Protein AF-A0A8W8N3I9-F1 (afdb_monomer)

Foldseek 3Di:
DWAFDLDFQALDPVVNVVVQVVVDDDPPVAWGKAFAAEPVRTTTIDTHGKDKAAWQWAWHQYPVVRDIDIGGFDVVQDDTGHGIDINRNRSNPRSRGDDDRPDDDPPDDDDDDDDDCPVVVVVVVVVVVVVVVVVVVVVVVVVVVVVVVVVVVCVLVVVVVVPPDDQPCFPLLVVLLVLVVVVQAEEEEEEAPPLCLVVSVQSSQCVFDVDGAAEDAELVPDDLDQAAHEYECVHVPDDDPVSLVVVLVSLVVSQVVQVPDPPRYHYYYYYYNVVPVCPVSSCVSDPDNSSYDYDYSHPGQDLVSVLSNVVVVCCSVPVPDDCVVVNVVSVVVVPDD

pLDDT: mean 75.78, std 16.81, range [29.52, 95.56]

Solvent-accessible surface area (backbone atoms only — not comparable to full-atom values): 19754 Å² total; per-residue (Å²): 116,80,43,76,49,88,61,82,72,49,62,50,68,70,59,37,51,50,52,42,62,74,66,55,60,65,92,50,94,65,45,42,56,33,66,40,24,32,76,87,51,44,46,25,35,35,59,41,64,72,49,82,35,52,55,45,34,25,57,31,36,34,78,90,76,74,42,80,44,77,41,81,44,51,68,90,56,37,67,54,41,85,54,69,45,52,44,62,55,44,43,80,27,59,22,54,65,69,54,76,71,84,64,93,72,89,78,89,77,85,88,85,86,88,88,93,55,80,75,58,53,62,57,50,50,56,54,50,52,54,52,51,53,50,51,51,54,47,49,54,52,48,52,60,49,48,53,53,53,50,56,60,67,44,42,66,61,50,50,65,71,60,55,89,70,70,70,71,82,41,73,66,39,54,52,50,41,52,40,47,74,71,68,31,37,36,40,34,34,30,20,48,89,90,49,48,46,68,62,44,51,51,51,42,48,47,74,80,37,99,61,84,83,50,70,40,71,46,84,87,68,68,68,93,60,84,58,52,38,37,36,45,34,81,56,64,78,77,60,48,73,69,53,51,52,52,49,37,53,52,49,41,53,45,58,66,62,40,81,77,50,85,73,67,52,36,41,35,36,30,37,50,59,89,51,59,84,46,51,65,59,59,53,67,51,44,96,52,72,84,36,48,46,81,44,60,35,64,85,60,62,47,75,66,53,53,51,48,45,51,46,54,54,42,43,72,80,37,76,88,60,77,58,67,71,56,50,57,52,56,55,56,64,71,71,60,134

Structure (mmCIF, N/CA/C/O backbone):
data_AF-A0A8W8N3I9-F1
#
_entry.id   AF-A0A8W8N3I9-F1
#
loop_
_atom_site.group_PDB
_atom_site.id
_atom_site.type_symbol
_atom_site.label_atom_id
_atom_site.label_alt_id
_atom_site.label_comp_id
_atom_site.label_asym_id
_atom_site.label_entity_id
_atom_site.label_seq_id
_atom_site.pdbx_PDB_ins_code
_atom_site.Cartn_x
_atom_site.Cartn_y
_atom_site.Cartn_z
_atom_site.occupancy
_atom_site.B_iso_or_equiv
_atom_site.auth_seq_id
_atom_site.auth_comp_id
_atom_site.auth_asym_id
_atom_site.auth_atom_id
_atom_site.pdbx_PDB_model_num
ATOM 1 N N . MET A 1 1 ? 21.224 6.503 -16.167 1.00 79.94 1 MET A N 1
ATOM 2 C CA . MET A 1 1 ? 20.562 7.401 -17.132 1.00 79.94 1 MET A CA 1
ATOM 3 C C . MET A 1 1 ? 20.030 6.535 -18.259 1.00 79.94 1 MET A C 1
ATOM 5 O O . MET A 1 1 ? 20.769 5.664 -18.701 1.00 79.94 1 MET A O 1
ATOM 9 N N . PHE A 1 2 ? 18.763 6.707 -18.637 1.00 89.00 2 PHE A N 1
ATOM 10 C CA . PHE A 1 2 ? 18.125 5.944 -19.714 1.00 89.00 2 PHE A CA 1
ATOM 11 C C . PHE A 1 2 ? 18.607 6.446 -21.078 1.00 89.00 2 PHE A C 1
ATOM 13 O O . PHE A 1 2 ? 18.590 7.652 -21.331 1.00 89.00 2 PHE A O 1
ATOM 20 N N . LYS A 1 3 ? 19.057 5.539 -21.947 1.00 91.44 3 LYS A N 1
ATOM 21 C CA . LYS A 1 3 ? 19.547 5.854 -23.293 1.00 91.44 3 LYS A CA 1
ATOM 22 C C . LYS A 1 3 ? 18.573 5.300 -24.323 1.00 91.44 3 LYS A C 1
ATOM 24 O O . LYS A 1 3 ? 18.507 4.092 -24.521 1.00 91.44 3 LYS A O 1
ATOM 29 N N . VAL A 1 4 ? 17.838 6.181 -24.992 1.00 90.69 4 VAL A N 1
ATOM 30 C CA . VAL A 1 4 ? 16.901 5.790 -26.056 1.00 90.69 4 VAL A CA 1
ATOM 31 C C . VAL A 1 4 ? 17.662 5.099 -27.193 1.00 90.69 4 VAL A C 1
ATOM 33 O O . VAL A 1 4 ? 18.684 5.610 -27.663 1.00 90.69 4 VAL A O 1
ATOM 36 N N . ARG A 1 5 ? 17.164 3.944 -27.646 1.00 87.81 5 ARG A N 1
ATOM 37 C CA . ARG A 1 5 ? 17.713 3.210 -28.793 1.00 87.81 5 ARG A CA 1
ATOM 38 C C . ARG A 1 5 ? 16.976 3.590 -30.073 1.00 87.81 5 ARG A C 1
ATOM 40 O O . ARG A 1 5 ? 15.774 3.831 -30.078 1.00 87.81 5 ARG A O 1
ATOM 47 N N . LYS A 1 6 ? 17.716 3.585 -31.183 1.00 84.12 6 LYS A N 1
ATOM 48 C CA . LYS A 1 6 ? 17.156 3.665 -32.546 1.00 84.12 6 LYS A CA 1
ATOM 49 C C . LYS A 1 6 ? 16.817 2.286 -33.115 1.00 84.12 6 LYS A C 1
ATOM 51 O O . LYS A 1 6 ? 16.069 2.181 -34.078 1.00 84.12 6 LYS A O 1
ATOM 56 N N . THR A 1 7 ? 17.395 1.238 -32.534 1.00 85.00 7 THR A N 1
ATOM 57 C CA . THR A 1 7 ? 17.186 -0.159 -32.907 1.00 85.00 7 THR A CA 1
ATOM 58 C C . THR A 1 7 ? 16.379 -0.878 -31.823 1.00 85.00 7 THR A C 1
ATOM 60 O O . THR A 1 7 ? 16.518 -0.542 -30.643 1.00 85.00 7 THR A O 1
ATOM 63 N N . PRO A 1 8 ? 15.549 -1.873 -32.184 1.00 87.44 8 PRO A N 1
ATOM 64 C CA . PRO A 1 8 ? 14.830 -2.681 -31.205 1.00 87.44 8 PRO A CA 1
ATOM 65 C C . PRO A 1 8 ? 15.764 -3.378 -30.206 1.00 87.44 8 PRO A C 1
ATOM 67 O O . PRO A 1 8 ? 16.931 -3.648 -30.503 1.00 87.44 8 P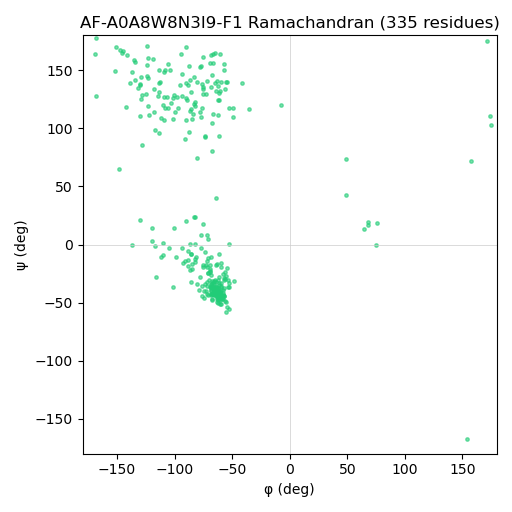RO A O 1
ATOM 70 N N . CYS A 1 9 ? 15.229 -3.702 -29.029 1.00 90.06 9 CYS A N 1
ATOM 71 C CA . CYS A 1 9 ? 15.913 -4.555 -28.063 1.00 90.06 9 CYS A CA 1
ATOM 72 C C . CYS A 1 9 ? 16.089 -5.970 -28.626 1.00 90.06 9 CYS A C 1
ATOM 74 O O . CYS A 1 9 ? 15.170 -6.526 -29.234 1.00 90.06 9 CYS A O 1
ATOM 76 N N . ALA A 1 10 ? 17.256 -6.568 -28.398 1.00 90.38 10 ALA A N 1
ATOM 77 C CA . ALA A 1 10 ? 17.516 -7.936 -28.811 1.00 90.38 10 ALA A CA 1
ATOM 78 C C . ALA A 1 10 ? 16.599 -8.922 -28.071 1.00 90.38 10 ALA A C 1
ATOM 80 O O . ALA A 1 10 ? 16.488 -8.878 -26.850 1.00 90.38 10 ALA A O 1
ATOM 81 N N . LEU A 1 11 ? 15.970 -9.838 -28.814 1.00 90.44 11 LEU A N 1
ATOM 82 C CA . LEU A 1 11 ? 15.207 -10.971 -28.261 1.00 90.44 11 LEU A CA 1
ATOM 83 C C . LEU A 1 11 ? 16.074 -12.232 -28.115 1.00 90.44 11 LEU A C 1
ATOM 85 O O . LEU A 1 11 ? 15.708 -13.184 -27.427 1.00 90.44 11 LEU A O 1
ATOM 89 N N . ASN A 1 12 ? 17.229 -12.251 -28.783 1.00 91.50 12 ASN A N 1
ATOM 90 C CA . ASN A 1 12 ? 18.216 -13.312 -28.664 1.00 91.50 12 ASN A CA 1
ATOM 91 C C . ASN A 1 12 ? 19.133 -13.019 -27.472 1.00 91.50 12 ASN A C 1
ATOM 93 O O . ASN A 1 12 ? 19.673 -11.920 -27.364 1.00 91.50 12 ASN A O 1
ATOM 97 N N . LYS A 1 13 ? 19.337 -14.018 -26.610 1.00 91.62 13 LYS A N 1
ATOM 98 C CA . LYS A 1 13 ? 20.158 -13.885 -25.405 1.00 91.62 13 LYS A CA 1
ATOM 99 C C . LYS A 1 13 ? 21.597 -13.455 -25.706 1.00 91.62 13 LYS A C 1
ATOM 101 O O . LYS A 1 13 ? 22.102 -12.592 -25.007 1.00 91.62 13 LYS A O 1
ATOM 106 N N . THR A 1 14 ? 22.237 -14.021 -26.728 1.00 92.88 14 THR A N 1
ATOM 107 C CA . THR A 1 14 ? 23.638 -13.715 -27.055 1.00 92.88 14 THR A CA 1
ATOM 108 C C . THR A 1 14 ? 23.802 -12.245 -27.430 1.00 92.88 14 THR A C 1
ATOM 110 O O . THR A 1 14 ? 24.633 -11.559 -26.853 1.00 92.88 14 THR A O 1
ATOM 113 N N . VAL A 1 15 ? 22.932 -11.734 -28.305 1.00 92.12 15 VAL A N 1
ATOM 114 C CA . VAL A 1 15 ? 22.953 -10.321 -28.723 1.00 92.12 15 VAL A CA 1
ATOM 115 C C . VAL A 1 15 ? 22.579 -9.392 -27.560 1.00 92.12 15 VAL A C 1
ATOM 117 O O . VAL A 1 15 ? 23.155 -8.322 -27.409 1.00 92.12 15 VAL A O 1
ATOM 120 N N . TYR A 1 16 ? 21.648 -9.808 -26.695 1.00 91.81 16 TYR A N 1
ATOM 121 C CA . TYR A 1 16 ? 21.296 -9.056 -25.486 1.00 91.81 16 TYR A CA 1
ATOM 122 C C . TYR A 1 16 ? 22.465 -8.974 -24.491 1.00 91.81 16 TYR A C 1
ATOM 124 O O . TYR A 1 16 ? 22.673 -7.941 -23.856 1.00 91.81 16 TYR A O 1
ATOM 132 N N . ASP A 1 17 ? 23.226 -10.060 -24.345 1.00 90.81 17 ASP A N 1
ATOM 133 C CA . ASP A 1 17 ? 24.413 -10.103 -23.494 1.00 90.81 17 ASP A CA 1
ATOM 134 C C . ASP A 1 17 ? 25.556 -9.245 -24.088 1.00 90.81 17 ASP A C 1
ATOM 136 O O . ASP A 1 17 ? 26.220 -8.534 -23.335 1.00 90.81 17 ASP A O 1
ATOM 140 N N . GLU A 1 18 ? 25.718 -9.198 -25.417 1.00 92.56 18 GLU A N 1
ATOM 141 C CA . GLU A 1 18 ? 26.635 -8.268 -26.106 1.00 92.56 18 GLU A CA 1
ATOM 142 C C . GLU A 1 18 ? 26.240 -6.793 -25.891 1.00 92.56 18 GLU A C 1
ATOM 144 O O . GLU A 1 18 ? 27.080 -5.966 -25.524 1.00 92.56 18 GLU A O 1
ATOM 149 N N . ASP A 1 19 ? 24.952 -6.459 -26.058 1.00 90.44 19 ASP A N 1
ATOM 150 C CA . ASP A 1 19 ? 24.405 -5.121 -25.781 1.00 90.44 19 ASP A CA 1
ATOM 151 C C . ASP A 1 19 ? 24.682 -4.711 -24.317 1.00 90.44 19 ASP A C 1
ATOM 153 O O . ASP A 1 19 ? 25.145 -3.601 -24.034 1.00 90.44 19 ASP A O 1
ATOM 157 N N . LYS A 1 20 ? 24.465 -5.638 -23.373 1.00 91.00 20 LYS A N 1
ATOM 158 C CA . LYS A 1 20 ? 24.749 -5.458 -21.942 1.00 91.00 20 LYS A CA 1
ATOM 159 C C . LYS A 1 20 ? 26.223 -5.164 -21.666 1.00 91.00 20 LYS A C 1
ATOM 161 O O . LYS A 1 20 ? 26.521 -4.287 -20.850 1.00 91.00 20 LYS A O 1
ATOM 166 N N . GLU A 1 21 ? 27.136 -5.907 -22.288 1.00 89.31 21 GLU A N 1
ATOM 167 C CA . GLU A 1 21 ? 28.580 -5.693 -22.141 1.00 89.31 21 GLU A CA 1
ATOM 168 C C . GLU A 1 21 ? 28.998 -4.337 -22.718 1.00 89.31 21 GLU A C 1
ATOM 170 O O . GLU A 1 21 ? 29.724 -3.585 -22.061 1.00 89.31 21 GLU A O 1
ATOM 175 N N . SER A 1 22 ? 28.464 -3.971 -23.887 1.00 89.81 22 SER A N 1
ATOM 176 C CA . SER A 1 22 ? 28.738 -2.681 -24.526 1.00 89.81 22 SER A CA 1
ATOM 177 C C . SER A 1 22 ? 28.192 -1.488 -23.737 1.00 89.81 22 SER A C 1
ATOM 179 O O . SER A 1 22 ? 28.797 -0.414 -23.774 1.00 89.81 22 SER A O 1
ATOM 181 N N . PHE A 1 23 ? 27.051 -1.632 -23.057 1.00 88.69 23 PHE A N 1
ATOM 182 C CA . PHE A 1 23 ? 26.436 -0.545 -22.291 1.00 88.69 23 PHE A CA 1
ATOM 183 C C . PHE A 1 23 ? 27.159 -0.264 -20.962 1.00 88.69 23 PHE A C 1
ATOM 185 O O . PHE A 1 23 ? 27.026 0.828 -20.410 1.00 88.69 23 PHE A O 1
ATOM 192 N N . ASN A 1 24 ? 27.953 -1.227 -20.475 1.00 82.44 24 ASN A N 1
ATOM 193 C CA . ASN A 1 24 ? 28.822 -1.129 -19.301 1.00 82.44 24 ASN A CA 1
ATOM 194 C C . ASN A 1 24 ? 28.123 -0.547 -18.056 1.00 82.44 24 ASN A C 1
ATOM 196 O O . ASN A 1 24 ? 28.374 0.584 -17.628 1.00 82.44 24 ASN A O 1
ATOM 200 N N . CYS A 1 25 ? 27.257 -1.347 -17.427 1.00 83.25 25 CYS A N 1
ATOM 201 C CA . CYS A 1 25 ? 26.735 -1.004 -16.108 1.00 83.25 25 CYS A CA 1
ATOM 202 C C . CYS A 1 25 ? 27.882 -0.951 -15.093 1.00 83.25 25 CYS A C 1
ATOM 204 O O . CYS A 1 25 ? 28.470 -1.977 -14.756 1.00 83.25 25 CYS A O 1
ATOM 206 N N . GLN A 1 26 ? 28.192 0.259 -14.610 1.00 70.38 26 GLN A N 1
ATOM 207 C CA . GLN A 1 26 ? 29.159 0.511 -13.537 1.00 70.38 26 GLN A CA 1
ATOM 208 C C . GLN A 1 26 ? 29.001 -0.539 -12.425 1.00 70.38 26 GLN A C 1
ATOM 210 O O . GLN A 1 26 ? 27.868 -0.867 -12.070 1.00 70.38 26 GLN A O 1
ATOM 215 N N . LYS A 1 27 ? 30.120 -1.040 -11.874 1.00 58.72 27 LYS A N 1
ATOM 216 C CA . LYS A 1 27 ? 30.215 -2.128 -10.868 1.00 58.72 27 LYS A CA 1
ATOM 217 C C . LYS A 1 27 ? 29.575 -1.802 -9.499 1.00 58.72 27 LYS A C 1
ATOM 219 O O . LYS A 1 27 ? 30.117 -2.133 -8.450 1.00 58.72 27 LYS A O 1
ATOM 224 N N . SER A 1 28 ? 28.430 -1.135 -9.468 1.00 59.34 28 SER A N 1
ATOM 225 C CA . SER A 1 28 ? 27.540 -1.120 -8.316 1.00 59.34 28 SER A CA 1
ATOM 226 C C . SER A 1 28 ? 26.808 -2.460 -8.279 1.00 59.34 28 SER A C 1
ATOM 228 O O . SER A 1 28 ? 26.059 -2.782 -9.196 1.00 59.34 28 SER A O 1
ATOM 230 N N . VAL A 1 29 ? 27.018 -3.229 -7.210 1.00 61.84 29 VAL A N 1
ATOM 231 C CA . VAL A 1 29 ? 26.559 -4.626 -7.045 1.00 61.84 29 VAL A CA 1
ATOM 232 C C . VAL A 1 29 ? 25.044 -4.812 -7.263 1.00 61.84 29 VAL A C 1
ATOM 234 O O . VAL A 1 29 ? 24.591 -5.915 -7.549 1.00 61.84 29 VAL A O 1
ATOM 237 N N . SER A 1 30 ? 24.248 -3.744 -7.165 1.00 74.00 30 SER A N 1
ATOM 238 C CA . SER A 1 30 ? 22.785 -3.787 -7.247 1.00 74.00 30 SER A CA 1
ATOM 239 C C . SER A 1 30 ? 22.175 -3.421 -8.605 1.00 74.00 30 SER A C 1
ATOM 241 O O . SER A 1 30 ? 20.973 -3.626 -8.779 1.00 74.00 30 SER A O 1
ATOM 243 N N . LYS A 1 31 ? 22.939 -2.874 -9.564 1.00 86.12 31 LYS A N 1
ATOM 244 C CA . LYS A 1 31 ? 22.394 -2.420 -10.858 1.00 86.12 31 LYS A CA 1
ATOM 245 C C . LYS A 1 31 ? 22.663 -3.449 -11.946 1.00 86.12 31 LYS A C 1
ATOM 247 O O . LYS A 1 31 ? 23.803 -3.852 -12.155 1.00 86.12 31 LYS A O 1
ATOM 252 N N . VAL A 1 32 ? 21.617 -3.834 -12.667 1.00 90.81 32 VAL A N 1
ATOM 253 C CA . VAL A 1 32 ? 21.711 -4.738 -13.815 1.00 90.81 32 VAL A CA 1
ATOM 254 C C . VAL A 1 32 ? 21.234 -4.029 -15.076 1.00 90.81 32 VAL A C 1
ATOM 256 O O . VAL A 1 32 ? 20.556 -3.008 -15.001 1.00 90.81 32 VAL A O 1
ATOM 259 N N . TYR A 1 33 ? 21.645 -4.550 -16.226 1.00 93.94 33 TYR A N 1
ATOM 260 C CA . TYR A 1 33 ? 21.266 -4.016 -17.528 1.00 93.94 33 TYR A CA 1
ATOM 261 C C . TYR A 1 33 ? 19.830 -4.397 -17.894 1.00 93.94 33 TYR A C 1
ATOM 263 O O . TYR A 1 33 ? 19.422 -5.558 -17.759 1.00 93.94 33 TYR A O 1
ATOM 271 N N . HIS A 1 34 ? 19.116 -3.422 -18.443 1.00 94.81 34 HIS A N 1
ATOM 272 C CA . HIS A 1 34 ? 17.792 -3.565 -19.021 1.00 94.81 34 HIS A CA 1
ATOM 273 C C . HIS A 1 34 ? 17.753 -2.899 -20.390 1.00 94.81 34 HIS A C 1
ATOM 275 O O . HIS A 1 34 ? 18.170 -1.749 -20.519 1.00 94.81 34 HIS A O 1
ATOM 281 N N . CYS A 1 35 ? 17.166 -3.584 -21.369 1.00 93.94 35 CYS A N 1
ATOM 282 C CA . CYS A 1 35 ? 16.626 -2.960 -22.574 1.00 93.94 35 CYS A CA 1
ATOM 283 C C . CYS A 1 35 ? 15.100 -3.036 -22.495 1.00 93.94 35 CYS A C 1
ATOM 285 O O . CYS A 1 35 ? 14.533 -4.127 -22.570 1.00 93.94 35 CYS A O 1
ATOM 287 N N . ILE A 1 36 ? 14.451 -1.900 -22.247 1.00 93.56 36 ILE A N 1
ATOM 288 C CA . ILE A 1 36 ? 13.025 -1.806 -21.906 1.00 93.56 36 ILE A CA 1
ATOM 289 C C . ILE A 1 36 ? 12.399 -0.545 -22.492 1.00 93.56 36 ILE A C 1
ATOM 291 O O . ILE A 1 36 ? 13.082 0.374 -22.942 1.00 93.56 36 ILE A O 1
ATOM 295 N N . GLN A 1 37 ? 11.075 -0.514 -22.469 1.00 91.69 37 GLN A N 1
ATOM 296 C CA . GLN A 1 37 ? 10.285 0.645 -22.834 1.00 91.69 37 GLN A CA 1
ATOM 297 C C . GLN A 1 37 ? 10.158 1.611 -21.647 1.00 91.69 37 GLN A C 1
ATOM 299 O O . GLN A 1 37 ? 10.056 1.160 -20.504 1.00 91.69 37 GLN A O 1
ATOM 304 N N . ASP A 1 38 ? 10.156 2.915 -21.912 1.00 90.44 38 ASP A N 1
ATOM 305 C CA . ASP A 1 38 ? 9.788 3.935 -20.929 1.00 90.44 38 ASP A CA 1
ATOM 306 C C . ASP A 1 38 ? 8.282 4.263 -20.938 1.00 90.44 38 ASP A C 1
ATOM 308 O O . ASP A 1 38 ? 7.533 3.848 -21.825 1.00 90.44 38 ASP A O 1
ATOM 312 N N . ASP A 1 39 ? 7.832 5.022 -19.943 1.00 85.94 39 ASP A N 1
ATOM 313 C CA . ASP A 1 39 ? 6.475 5.581 -19.837 1.00 85.94 39 ASP A CA 1
ATOM 314 C C . ASP A 1 39 ? 6.038 6.389 -21.079 1.00 85.94 39 ASP A C 1
ATOM 316 O O . ASP A 1 39 ? 4.868 6.360 -21.467 1.00 85.94 39 ASP A O 1
ATOM 320 N N . GLY A 1 40 ? 6.987 7.030 -21.767 1.00 84.94 40 GLY A N 1
ATOM 321 C CA . GLY A 1 40 ? 6.826 7.689 -23.071 1.00 84.94 40 GLY A CA 1
ATOM 322 C C . GLY A 1 40 ? 6.787 6.746 -24.280 1.00 84.94 40 GLY A C 1
ATOM 323 O O . GLY A 1 40 ? 6.813 7.199 -25.426 1.00 84.94 40 GLY A O 1
ATOM 324 N N . LYS A 1 41 ? 6.726 5.433 -24.047 1.00 85.88 41 LYS A N 1
ATOM 325 C CA . LYS A 1 41 ? 6.684 4.361 -25.044 1.00 85.88 41 LYS A CA 1
ATOM 326 C C . LYS A 1 41 ? 7.933 4.216 -25.923 1.00 85.88 41 LYS A C 1
ATOM 328 O O . LYS A 1 41 ? 7.898 3.453 -26.894 1.00 85.88 41 LYS A O 1
ATOM 333 N N . ARG A 1 42 ? 9.048 4.849 -25.564 1.00 88.25 42 ARG A N 1
ATOM 334 C CA . ARG A 1 42 ? 10.342 4.773 -26.257 1.00 88.25 42 ARG A CA 1
ATOM 335 C C . ARG A 1 42 ? 11.155 3.599 -25.724 1.00 88.25 42 ARG A C 1
ATOM 337 O O . ARG A 1 42 ? 11.239 3.385 -24.520 1.00 88.25 42 ARG A O 1
ATOM 344 N N . LEU A 1 43 ? 11.793 2.853 -26.618 1.00 91.19 43 LEU A N 1
ATOM 345 C CA . LEU A 1 43 ? 12.724 1.791 -26.234 1.00 91.19 43 LEU A CA 1
ATOM 346 C C . LEU A 1 43 ? 14.088 2.379 -25.886 1.00 91.19 43 LEU A C 1
ATOM 348 O O . LEU A 1 43 ? 14.592 3.270 -26.574 1.00 91.19 43 LEU A O 1
ATOM 352 N N . GLY A 1 44 ? 14.717 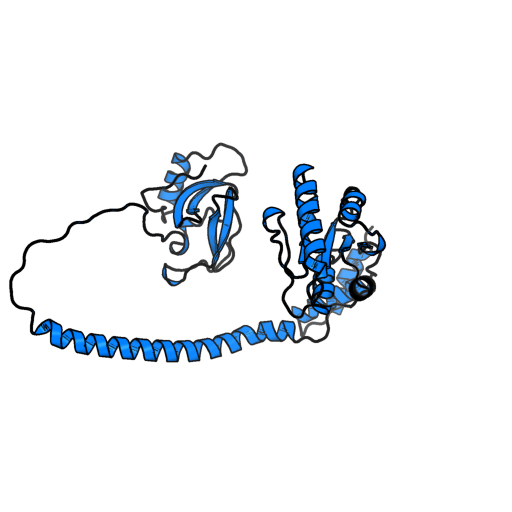1.850 -24.846 1.00 92.50 44 GLY A N 1
ATOM 353 C CA . GLY A 1 44 ? 16.034 2.294 -24.431 1.00 92.50 44 GLY A CA 1
ATOM 354 C C . GLY A 1 44 ? 16.694 1.379 -23.416 1.00 92.50 44 GLY A C 1
ATOM 355 O O . GLY A 1 44 ? 16.144 0.368 -22.983 1.00 92.50 44 GLY A O 1
ATOM 356 N N . GLU A 1 45 ? 17.916 1.751 -23.070 1.00 94.31 45 GLU A N 1
ATOM 357 C CA . GLU A 1 45 ? 18.814 0.985 -22.218 1.00 94.31 45 GLU A CA 1
ATOM 358 C C . GLU A 1 45 ? 19.038 1.701 -20.900 1.00 94.31 45 GLU A C 1
ATOM 360 O O . GLU A 1 45 ? 19.217 2.924 -20.859 1.00 94.31 45 GLU A O 1
ATOM 365 N N . ILE A 1 46 ? 19.070 0.945 -19.809 1.00 93.75 46 ILE A N 1
ATOM 366 C CA . ILE A 1 46 ? 19.338 1.491 -18.487 1.00 93.75 46 ILE A CA 1
ATOM 367 C C . ILE A 1 46 ? 19.980 0.458 -17.568 1.00 93.75 46 ILE A C 1
ATOM 369 O O . ILE A 1 46 ? 19.727 -0.737 -17.662 1.00 93.75 46 ILE A O 1
ATOM 373 N N . CYS A 1 47 ? 20.802 0.953 -16.643 1.00 93.00 47 CYS A N 1
ATOM 374 C CA . CYS A 1 47 ? 21.311 0.184 -15.517 1.00 93.00 47 CYS A CA 1
ATOM 375 C C . CYS A 1 47 ? 20.530 0.542 -14.253 1.00 93.00 47 CYS A C 1
ATOM 377 O O . CYS A 1 47 ? 20.712 1.634 -13.699 1.00 93.00 47 CYS A O 1
ATOM 379 N N . ILE A 1 48 ? 19.681 -0.368 -13.787 1.00 91.06 48 ILE A N 1
ATOM 380 C CA . ILE A 1 48 ? 18.853 -0.179 -12.593 1.00 91.06 48 ILE A CA 1
ATOM 381 C C . ILE A 1 48 ? 18.676 -1.505 -11.847 1.00 91.06 48 ILE A C 1
ATOM 383 O O . ILE A 1 48 ? 19.006 -2.574 -12.358 1.00 91.06 48 ILE A O 1
ATOM 387 N N . GLN A 1 49 ? 18.229 -1.452 -10.596 1.00 90.88 49 GLN A N 1
ATOM 388 C CA . GLN A 1 49 ? 17.902 -2.660 -9.849 1.00 90.88 49 GLN A CA 1
ATOM 389 C C . GLN A 1 49 ? 16.755 -3.409 -10.537 1.00 90.88 49 GLN A C 1
ATOM 391 O O . GLN A 1 49 ? 15.788 -2.800 -10.994 1.00 90.88 49 GLN A O 1
ATOM 396 N N . TYR A 1 50 ? 16.870 -4.735 -10.636 1.00 91.94 50 TYR A N 1
ATOM 397 C CA . TYR A 1 50 ? 15.793 -5.544 -11.195 1.00 91.94 50 TYR A CA 1
ATOM 398 C C . TYR A 1 50 ? 14.581 -5.567 -10.259 1.00 91.94 50 TYR A C 1
ATOM 400 O O . TYR A 1 50 ? 14.701 -5.419 -9.043 1.00 91.94 50 TYR A O 1
ATOM 408 N N . VAL A 1 51 ? 13.416 -5.830 -10.841 1.00 93.12 51 VAL A N 1
ATOM 409 C CA . VAL A 1 51 ? 12.175 -6.102 -10.114 1.00 93.12 51 VAL A CA 1
ATOM 410 C C . VAL A 1 51 ? 11.617 -7.448 -10.552 1.00 93.12 51 VAL A C 1
ATOM 412 O O . VAL A 1 51 ? 11.883 -7.916 -11.663 1.00 93.12 51 VAL A O 1
ATOM 415 N N . TRP A 1 52 ? 10.847 -8.082 -9.676 1.00 94.44 52 TRP A N 1
ATOM 416 C CA . TRP A 1 52 ? 10.114 -9.293 -10.015 1.00 94.44 52 TRP A CA 1
ATOM 417 C C . TRP A 1 52 ? 8.798 -8.932 -10.702 1.00 94.44 52 TRP A C 1
ATOM 419 O O . TRP A 1 52 ? 7.950 -8.263 -10.116 1.00 94.44 52 TRP A O 1
ATOM 429 N N . VAL A 1 53 ? 8.617 -9.406 -11.930 1.00 95.31 53 VAL A N 1
ATOM 430 C CA . VAL A 1 53 ? 7.446 -9.125 -12.768 1.00 95.31 53 VAL A CA 1
ATOM 431 C C . VAL A 1 53 ? 6.460 -10.288 -12.666 1.00 95.31 53 VAL A C 1
ATOM 433 O O . VAL A 1 53 ? 6.852 -11.441 -12.860 1.00 95.31 53 VAL A O 1
ATOM 436 N N . GLN A 1 54 ? 5.192 -10.009 -12.338 1.00 93.81 54 GLN A N 1
ATOM 437 C CA . GLN A 1 54 ? 4.151 -11.038 -12.201 1.00 93.81 54 GLN A CA 1
ATOM 438 C C . GLN A 1 54 ? 3.657 -11.558 -13.572 1.00 93.81 54 GLN A C 1
ATOM 440 O O . GLN A 1 54 ? 3.840 -10.886 -14.590 1.00 93.81 54 GLN A O 1
ATOM 445 N N . PRO A 1 55 ? 3.006 -12.741 -13.630 1.00 93.19 55 PRO A N 1
ATOM 446 C CA . PRO A 1 55 ? 2.381 -13.233 -14.859 1.00 93.19 55 PRO A CA 1
ATOM 447 C C . PRO A 1 55 ? 1.394 -12.220 -15.453 1.00 93.19 55 PRO A C 1
ATOM 449 O O . PRO A 1 55 ? 0.616 -11.624 -14.716 1.00 93.19 55 PRO A O 1
ATOM 452 N N . ASN A 1 56 ? 1.385 -12.085 -16.781 1.00 91.00 56 ASN A N 1
ATOM 453 C CA . ASN A 1 56 ? 0.594 -11.129 -17.567 1.00 91.00 56 ASN A CA 1
ATOM 454 C C . ASN A 1 56 ? 0.975 -9.647 -17.404 1.00 91.00 56 ASN A C 1
ATOM 456 O O . ASN A 1 56 ? 0.205 -8.781 -17.817 1.00 91.00 56 ASN A O 1
ATOM 460 N N . TYR A 1 57 ? 2.158 -9.339 -16.871 1.00 93.50 57 TYR A N 1
ATOM 461 C CA . TYR A 1 57 ? 2.674 -7.971 -16.779 1.00 93.50 57 TYR A CA 1
ATOM 462 C C . TYR A 1 57 ? 4.031 -7.818 -17.477 1.00 93.50 57 TYR A C 1
ATOM 464 O O . TYR A 1 57 ? 4.737 -8.797 -17.709 1.00 93.50 57 TYR A O 1
ATOM 472 N N . CYS A 1 58 ? 4.393 -6.579 -17.801 1.00 93.44 58 CYS A N 1
ATOM 473 C CA . CYS A 1 58 ? 5.653 -6.177 -18.413 1.00 93.44 58 CYS A CA 1
ATOM 474 C C . CYS A 1 58 ? 6.355 -5.117 -17.550 1.00 93.44 58 CYS A C 1
ATOM 476 O O . CYS A 1 58 ? 5.677 -4.283 -16.947 1.00 93.44 58 CYS A O 1
ATOM 478 N N . PRO A 1 59 ? 7.696 -5.120 -17.479 1.00 94.81 59 PRO A N 1
ATOM 479 C CA . PRO A 1 59 ? 8.435 -4.037 -16.848 1.00 94.81 59 PRO A CA 1
ATOM 480 C C . PRO A 1 59 ? 8.459 -2.802 -17.761 1.00 94.81 59 PRO A C 1
ATOM 482 O O . PRO A 1 59 ? 8.734 -2.922 -18.953 1.00 94.81 59 PRO A O 1
ATOM 485 N N . GLU A 1 60 ? 8.218 -1.626 -17.191 1.00 94.00 60 GLU A N 1
ATOM 486 C CA . GLU A 1 60 ? 8.287 -0.329 -17.876 1.00 94.00 60 GLU A CA 1
ATOM 487 C C . GLU A 1 60 ? 9.143 0.633 -17.047 1.00 94.00 60 GLU A C 1
ATOM 489 O O . GLU A 1 60 ? 9.046 0.658 -15.819 1.00 94.00 60 GLU A O 1
ATOM 494 N N . TYR A 1 61 ? 10.010 1.408 -17.693 1.00 94.19 61 TYR A N 1
ATOM 495 C CA . TYR A 1 61 ? 10.815 2.413 -17.010 1.00 94.19 61 TYR A CA 1
ATOM 496 C C . TYR A 1 61 ? 10.016 3.699 -16.808 1.00 94.19 61 TYR A C 1
ATOM 498 O O . TYR A 1 61 ? 9.612 4.348 -17.768 1.00 94.19 61 TYR A O 1
ATOM 506 N N . ASN A 1 62 ? 9.829 4.093 -15.554 1.00 91.44 62 ASN A N 1
ATOM 507 C CA . ASN A 1 62 ? 9.256 5.386 -15.223 1.00 91.44 62 ASN A CA 1
ATOM 508 C C . ASN A 1 62 ? 10.378 6.429 -15.174 1.00 91.44 62 ASN A C 1
ATOM 510 O O . ASN A 1 62 ? 11.284 6.344 -14.334 1.00 91.44 62 ASN A O 1
ATOM 514 N N . THR A 1 63 ? 10.323 7.394 -16.090 1.00 88.56 63 THR A N 1
ATOM 515 C CA . THR A 1 63 ? 11.369 8.411 -16.249 1.00 88.56 63 THR A CA 1
ATOM 516 C C . THR A 1 63 ? 11.359 9.427 -15.111 1.00 88.56 63 THR A C 1
ATOM 518 O O . THR A 1 63 ? 12.429 9.876 -14.700 1.00 88.56 63 THR A O 1
ATOM 521 N N . GLU A 1 64 ? 10.187 9.727 -14.546 1.00 86.06 64 GLU A N 1
ATOM 522 C CA . GLU A 1 64 ? 10.014 10.665 -13.429 1.00 86.06 64 GLU A CA 1
ATOM 523 C C . GLU A 1 64 ? 10.494 10.078 -12.094 1.00 86.06 64 GLU A C 1
ATOM 525 O O . GLU A 1 64 ? 11.224 10.721 -11.341 1.00 86.06 64 GLU A O 1
ATOM 530 N N . ALA A 1 65 ? 10.120 8.830 -11.811 1.00 85.38 65 ALA A N 1
ATOM 531 C CA . ALA A 1 65 ? 10.477 8.113 -10.590 1.00 85.38 65 ALA A CA 1
ATOM 532 C C . ALA A 1 65 ? 11.881 7.492 -10.652 1.00 85.38 65 ALA A C 1
ATOM 534 O O . ALA A 1 65 ? 12.381 7.005 -9.637 1.00 85.38 65 ALA A O 1
ATOM 535 N N . ASN A 1 66 ? 12.508 7.475 -11.836 1.00 86.88 66 ASN A N 1
ATOM 536 C CA . ASN A 1 66 ? 13.777 6.800 -12.100 1.00 86.88 66 ASN A CA 1
ATOM 537 C C . ASN A 1 66 ? 13.775 5.347 -11.576 1.00 86.88 66 ASN A C 1
ATOM 539 O O . ASN A 1 66 ? 14.739 4.887 -10.959 1.00 86.88 66 ASN A O 1
ATOM 543 N N . ALA A 1 67 ? 12.661 4.643 -11.801 1.00 90.12 67 ALA A N 1
ATOM 544 C CA . ALA A 1 67 ? 12.357 3.326 -11.243 1.00 90.12 67 ALA A CA 1
ATOM 545 C C . ALA A 1 67 ? 11.646 2.430 -12.268 1.00 90.12 67 ALA A C 1
ATOM 547 O O . ALA A 1 67 ? 11.129 2.904 -13.279 1.00 90.12 67 ALA A O 1
ATOM 548 N N . LEU A 1 68 ? 11.625 1.119 -12.011 1.00 93.25 68 LEU A N 1
ATOM 549 C CA . LEU A 1 68 ? 10.861 0.170 -12.820 1.00 93.25 68 LEU A CA 1
ATOM 550 C C . LEU A 1 68 ? 9.440 0.023 -12.274 1.00 93.25 68 LEU A C 1
ATOM 552 O O . LEU A 1 68 ? 9.254 -0.378 -11.126 1.00 93.25 68 LEU A O 1
ATOM 556 N N . ASN A 1 69 ? 8.458 0.268 -13.134 1.00 91.31 69 ASN A N 1
ATOM 557 C CA . ASN A 1 69 ? 7.057 -0.064 -12.926 1.00 91.31 69 ASN A CA 1
ATOM 558 C C . ASN A 1 69 ? 6.720 -1.416 -13.563 1.00 91.31 69 ASN A C 1
ATOM 560 O O . ASN A 1 69 ? 7.453 -1.943 -14.403 1.00 91.31 69 ASN A O 1
ATOM 564 N N . VAL A 1 70 ? 5.581 -1.978 -13.161 1.00 92.38 70 VAL A N 1
ATOM 565 C CA . VAL A 1 70 ? 5.045 -3.228 -13.701 1.00 92.38 70 VAL A CA 1
ATOM 566 C C . VAL A 1 70 ? 3.650 -2.945 -14.254 1.00 92.38 70 VAL A C 1
ATOM 568 O O . VAL A 1 70 ? 2.730 -2.637 -13.499 1.00 92.38 70 VAL A O 1
ATOM 571 N N . VAL A 1 71 ? 3.502 -3.015 -15.577 1.00 90.31 71 VAL A N 1
ATOM 572 C CA . VAL A 1 71 ? 2.279 -2.636 -16.302 1.00 90.31 71 VAL A CA 1
ATOM 573 C C . VAL A 1 71 ? 1.614 -3.847 -16.958 1.00 90.31 71 VAL A C 1
ATOM 575 O O . VAL A 1 71 ? 2.313 -4.803 -17.300 1.00 90.31 71 VAL A O 1
ATOM 578 N N . PRO A 1 72 ? 0.281 -3.863 -17.135 1.00 90.88 72 PRO A N 1
ATOM 579 C CA . PRO A 1 72 ? -0.401 -4.976 -17.790 1.00 90.88 72 PRO A CA 1
ATOM 580 C C . PRO A 1 72 ? 0.154 -5.243 -19.196 1.00 90.88 72 PRO A C 1
ATOM 582 O O . PRO A 1 72 ? 0.343 -4.320 -19.988 1.00 90.88 72 PRO A O 1
ATOM 585 N N . CYS A 1 73 ? 0.405 -6.512 -19.516 1.00 88.19 73 CYS A N 1
ATOM 586 C CA . CYS A 1 73 ? 0.910 -6.918 -20.823 1.00 88.19 73 CYS A CA 1
ATOM 587 C C . CYS A 1 73 ? -0.201 -6.874 -21.883 1.00 88.19 73 CYS A C 1
ATOM 589 O O . CYS A 1 73 ? -1.301 -7.391 -21.676 1.00 88.19 73 CYS A O 1
ATOM 591 N N . ASN A 1 74 ? 0.095 -6.294 -23.049 1.00 80.50 74 ASN A N 1
ATOM 592 C CA . ASN A 1 74 ? -0.835 -6.267 -24.172 1.00 80.50 74 ASN A CA 1
ATOM 593 C C . ASN A 1 74 ? -0.733 -7.567 -24.984 1.00 80.50 74 ASN A C 1
ATOM 595 O O . ASN A 1 74 ? 0.251 -7.811 -25.674 1.00 80.50 74 ASN A O 1
ATOM 599 N N . VAL A 1 75 ? -1.783 -8.388 -24.955 1.00 69.50 75 VAL A N 1
ATOM 600 C CA . VAL A 1 75 ? -1.846 -9.649 -25.722 1.00 69.50 75 VAL A CA 1
ATOM 601 C C . VAL A 1 75 ? -1.826 -9.447 -27.242 1.00 69.50 75 VAL A C 1
ATOM 603 O O . VAL A 1 75 ? -1.529 -10.380 -27.982 1.00 69.50 75 VAL A O 1
ATOM 606 N N . SER A 1 76 ? -2.115 -8.235 -27.722 1.00 62.03 76 SER A N 1
ATOM 607 C CA . SER A 1 76 ? -2.145 -7.919 -29.157 1.00 62.03 76 SER A CA 1
ATOM 608 C C . SER A 1 76 ? -0.748 -7.854 -29.782 1.00 62.03 76 SER A C 1
ATOM 610 O O . SER A 1 76 ? -0.628 -7.912 -31.002 1.00 62.03 76 SER A O 1
ATOM 612 N N . THR A 1 77 ? 0.308 -7.718 -28.970 1.00 60.06 77 THR A N 1
ATOM 613 C CA . THR A 1 77 ? 1.688 -7.496 -29.434 1.00 60.06 77 THR A CA 1
ATOM 614 C C . THR A 1 77 ? 2.592 -8.728 -29.323 1.00 60.06 77 THR A C 1
ATOM 616 O O . THR A 1 77 ? 3.739 -8.668 -29.769 1.00 60.06 77 THR A O 1
ATOM 619 N N . GLY A 1 78 ? 2.101 -9.846 -28.770 1.00 69.25 78 GLY A N 1
ATOM 620 C CA . GLY A 1 78 ? 2.828 -11.116 -28.663 1.00 69.25 78 GLY A CA 1
ATOM 621 C C . GLY A 1 78 ? 2.363 -11.997 -27.495 1.00 69.25 78 GLY A C 1
ATOM 622 O O . GLY A 1 78 ? 1.337 -11.744 -26.868 1.00 69.25 78 GLY A O 1
ATOM 623 N N . SER A 1 79 ? 3.140 -13.039 -27.168 1.00 81.56 79 SER A N 1
ATOM 624 C CA . SER A 1 79 ? 2.856 -13.896 -26.006 1.00 81.56 79 SER A CA 1
ATOM 625 C C . SER A 1 79 ? 3.293 -13.223 -24.704 1.00 81.56 79 SER A C 1
ATOM 627 O O . SER A 1 79 ? 4.489 -13.073 -24.450 1.00 81.56 79 SER A O 1
ATOM 629 N N . CYS A 1 80 ? 2.326 -12.892 -23.850 1.00 88.44 80 CYS A N 1
ATOM 630 C CA . CYS A 1 80 ? 2.585 -12.356 -22.518 1.00 88.44 80 CYS A CA 1
ATOM 631 C C . CYS A 1 80 ? 3.251 -13.379 -21.574 1.00 88.44 80 CYS A C 1
ATOM 633 O O . CYS A 1 80 ? 3.107 -14.596 -21.767 1.00 88.44 80 CYS A O 1
ATOM 635 N N . PRO A 1 81 ? 3.968 -12.911 -20.534 1.00 91.44 81 PRO A N 1
ATOM 636 C CA . PRO A 1 81 ? 4.617 -13.784 -19.562 1.00 91.44 81 PRO A CA 1
ATOM 637 C C . PRO A 1 81 ? 3.612 -14.648 -18.799 1.00 91.44 81 PRO A C 1
ATOM 639 O O . PRO A 1 81 ? 2.704 -14.136 -18.155 1.00 91.44 81 PRO A O 1
ATOM 642 N N . LYS A 1 82 ? 3.794 -15.971 -18.823 1.00 90.75 82 LYS A N 1
ATOM 643 C CA . LYS A 1 82 ? 2.924 -16.921 -18.097 1.00 90.75 82 LYS A CA 1
ATOM 644 C C . LYS A 1 82 ? 3.415 -17.242 -16.685 1.00 90.75 82 LYS A C 1
ATOM 646 O O . LYS A 1 82 ? 2.696 -17.855 -15.902 1.00 90.75 82 LYS A O 1
ATOM 651 N N . LYS A 1 83 ? 4.661 -16.886 -16.376 1.00 92.75 83 LYS A N 1
ATOM 652 C CA . LYS A 1 83 ? 5.325 -17.138 -15.095 1.00 92.75 83 LYS A CA 1
ATOM 653 C C . LYS A 1 83 ? 6.032 -15.869 -14.642 1.00 92.75 83 LYS A C 1
ATOM 655 O O . LYS A 1 83 ? 6.356 -15.015 -15.463 1.00 92.75 83 LYS A O 1
ATOM 660 N N . GLN A 1 84 ? 6.267 -15.778 -13.340 1.00 93.88 84 GLN A N 1
ATOM 661 C CA . GLN A 1 84 ? 7.054 -14.702 -12.759 1.00 93.88 84 GLN A CA 1
ATOM 662 C C . GLN A 1 84 ? 8.495 -14.752 -13.287 1.00 93.88 84 GLN A C 1
ATOM 664 O O . GLN A 1 84 ? 9.059 -15.837 -13.444 1.00 93.88 84 GLN A O 1
ATOM 669 N N . PHE A 1 85 ? 9.081 -13.589 -13.560 1.00 94.38 85 PHE A N 1
ATOM 670 C CA . PHE A 1 85 ? 10.453 -13.466 -14.057 1.00 94.38 85 PHE A CA 1
ATOM 671 C C . PHE A 1 85 ? 11.108 -12.178 -13.542 1.00 94.38 85 PHE A C 1
ATOM 673 O O . PHE A 1 85 ? 10.431 -11.308 -12.989 1.00 94.38 85 PHE A O 1
ATOM 680 N N . GLN A 1 86 ? 12.426 -12.056 -13.690 1.00 95.56 86 GLN A N 1
ATOM 681 C CA . GLN A 1 86 ? 13.144 -10.829 -13.336 1.00 95.56 86 GLN A CA 1
ATOM 682 C C . GLN A 1 86 ? 13.139 -9.852 -14.510 1.00 95.56 86 GLN A C 1
ATOM 684 O O . GLN A 1 86 ? 13.313 -10.261 -15.655 1.00 95.56 86 GLN A O 1
ATOM 689 N N . SER A 1 87 ? 12.993 -8.554 -14.250 1.00 94.62 87 SER A N 1
ATOM 690 C CA . SER A 1 87 ? 12.859 -7.547 -15.311 1.00 94.62 87 SER A CA 1
ATOM 691 C C . SER A 1 87 ? 14.032 -7.496 -16.303 1.00 94.62 87 SER A C 1
ATOM 693 O O . SER A 1 87 ? 13.829 -7.127 -17.453 1.00 94.62 87 SER A O 1
ATOM 695 N N . ASN A 1 88 ? 15.241 -7.918 -15.920 1.00 93.38 88 ASN A N 1
ATOM 696 C CA . ASN A 1 88 ? 16.401 -8.029 -16.823 1.00 93.38 88 ASN A CA 1
ATOM 697 C C . ASN A 1 88 ? 16.313 -9.212 -17.804 1.00 93.38 88 ASN A C 1
ATOM 699 O O . ASN A 1 88 ? 17.156 -9.347 -18.685 1.00 93.38 88 ASN A O 1
ATOM 703 N N . GLU A 1 89 ? 15.305 -10.072 -17.667 1.00 94.56 89 GLU A N 1
ATOM 704 C CA . GLU A 1 89 ? 15.002 -11.159 -18.600 1.00 94.56 89 GLU A CA 1
ATOM 705 C C . GLU A 1 89 ? 13.848 -10.817 -19.557 1.00 94.56 89 GLU 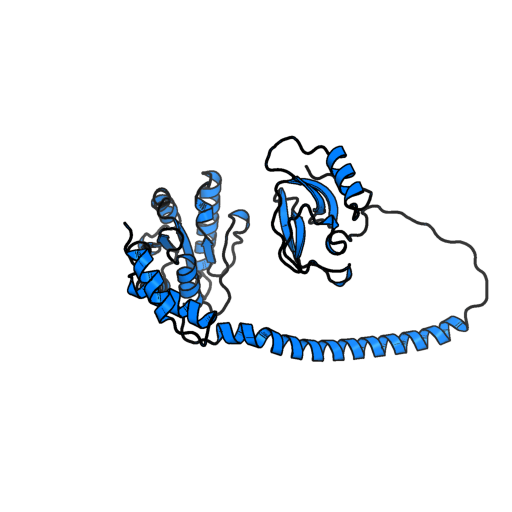A C 1
ATOM 707 O O . GLU A 1 89 ? 13.299 -11.701 -20.215 1.00 94.56 89 GLU A O 1
ATOM 712 N N . VAL A 1 90 ? 13.468 -9.537 -19.647 1.00 93.25 90 VAL A N 1
ATOM 713 C CA . VAL A 1 90 ? 12.386 -9.040 -20.515 1.00 93.25 90 VAL A CA 1
ATOM 714 C C . VAL A 1 90 ? 12.563 -9.405 -21.992 1.00 93.25 90 VAL A C 1
ATOM 716 O O . VAL A 1 90 ? 11.567 -9.593 -22.682 1.00 93.25 90 VAL A O 1
ATOM 719 N N . TYR A 1 91 ? 13.799 -9.604 -22.466 1.00 92.19 91 TYR A N 1
ATOM 720 C CA . TYR A 1 91 ? 14.095 -10.048 -23.836 1.00 92.19 91 TYR A CA 1
ATOM 721 C C . TYR A 1 91 ? 13.400 -11.364 -24.217 1.00 92.19 91 TYR A C 1
ATOM 723 O O . TYR A 1 91 ? 13.150 -11.618 -25.393 1.00 92.19 91 TYR A O 1
ATOM 731 N N . LYS A 1 92 ? 13.036 -12.193 -23.228 1.00 92.56 92 LYS A N 1
ATOM 732 C CA . LYS A 1 92 ? 12.272 -13.433 -23.434 1.00 92.56 92 LYS A CA 1
ATOM 733 C C . LYS A 1 92 ? 10.810 -13.176 -23.829 1.00 92.56 92 LYS A C 1
ATOM 735 O O . LYS A 1 92 ? 10.115 -14.117 -24.209 1.00 92.56 92 LYS A O 1
ATOM 740 N N . TYR A 1 93 ? 10.333 -11.934 -23.722 1.00 91.50 93 TYR A N 1
ATOM 741 C CA . TYR A 1 93 ? 8.928 -11.559 -23.872 1.00 91.50 93 TYR A CA 1
ATOM 742 C C . TYR A 1 93 ? 8.764 -10.418 -24.887 1.00 91.50 93 TYR A C 1
ATOM 744 O O . TYR A 1 93 ? 8.659 -9.251 -24.506 1.00 91.50 93 TYR A O 1
ATOM 752 N N . PRO A 1 94 ? 8.663 -10.741 -26.191 1.00 88.19 94 PRO A N 1
ATOM 753 C CA . PRO A 1 94 ? 8.532 -9.746 -27.259 1.00 88.19 94 PRO A CA 1
ATOM 754 C C . PRO A 1 94 ? 7.330 -8.810 -27.087 1.00 88.19 94 PRO A C 1
ATOM 756 O O . PRO A 1 94 ? 7.397 -7.642 -27.458 1.00 88.19 94 PRO A O 1
ATOM 759 N N . ALA A 1 95 ? 6.249 -9.301 -26.469 1.00 87.94 95 ALA A N 1
ATOM 760 C CA . ALA A 1 95 ? 5.054 -8.512 -26.176 1.00 87.94 95 ALA A CA 1
ATOM 761 C C . ALA A 1 95 ? 5.353 -7.261 -25.327 1.00 87.94 95 ALA A C 1
ATOM 763 O O . ALA A 1 95 ? 4.667 -6.251 -25.469 1.00 87.94 95 ALA A O 1
ATOM 764 N N . CYS A 1 96 ? 6.395 -7.322 -24.490 1.00 89.00 96 CYS A N 1
ATOM 765 C CA . CYS A 1 96 ? 6.829 -6.234 -23.615 1.00 89.00 96 CYS A CA 1
ATOM 766 C C . CYS A 1 96 ? 7.781 -5.233 -24.287 1.00 89.00 96 CYS A C 1
ATOM 768 O O . CYS A 1 96 ? 8.117 -4.224 -23.679 1.00 89.00 96 CYS A O 1
ATOM 770 N N . LEU A 1 97 ? 8.253 -5.523 -25.502 1.00 87.00 97 LEU A N 1
ATOM 771 C CA . LEU A 1 97 ? 9.270 -4.733 -26.207 1.00 87.00 97 LEU A CA 1
ATOM 772 C C . LEU A 1 97 ? 8.761 -4.173 -27.540 1.00 87.00 97 LEU A C 1
ATOM 774 O O . LEU A 1 97 ? 9.517 -3.554 -28.283 1.00 87.00 97 LEU A O 1
ATOM 778 N N . ASN A 1 98 ? 7.491 -4.406 -27.866 1.00 71.50 98 ASN A N 1
ATOM 779 C CA . ASN A 1 98 ? 6.911 -3.998 -29.133 1.00 71.50 98 ASN A CA 1
ATOM 780 C C . ASN A 1 98 ? 6.306 -2.594 -29.013 1.00 71.50 98 ASN A C 1
ATOM 782 O O . ASN A 1 98 ? 5.132 -2.429 -28.671 1.00 71.50 98 ASN A O 1
ATOM 786 N N . SER A 1 99 ? 7.120 -1.582 -29.300 1.00 58.16 99 SER A N 1
ATOM 787 C CA . SER A 1 99 ? 6.650 -0.227 -29.554 1.00 58.16 99 SER A CA 1
ATOM 788 C C . SER A 1 99 ? 7.229 0.310 -30.854 1.00 58.16 99 SER A C 1
ATOM 790 O O . SER A 1 99 ? 8.353 -0.009 -31.244 1.00 58.16 99 SER A O 1
ATOM 792 N N . SER A 1 100 ? 6.412 1.088 -31.562 1.00 47.28 100 SER A N 1
ATOM 793 C CA . SER A 1 100 ? 6.785 1.780 -32.791 1.00 47.28 100 SER A CA 1
ATOM 794 C C . SER A 1 100 ? 8.056 2.589 -32.550 1.00 47.28 100 SER A C 1
ATOM 796 O O . SER A 1 100 ? 8.071 3.487 -31.709 1.00 47.28 100 SER A O 1
ATOM 798 N N . ILE A 1 101 ? 9.118 2.226 -33.273 1.00 44.53 101 ILE A N 1
ATOM 799 C CA . ILE A 1 101 ? 10.422 2.888 -33.255 1.00 44.53 101 ILE A CA 1
ATOM 800 C C . ILE A 1 101 ? 10.184 4.391 -33.418 1.00 44.53 101 ILE A C 1
ATOM 802 O O . ILE A 1 101 ? 9.629 4.828 -34.424 1.00 44.53 101 ILE A O 1
ATOM 806 N N . ALA A 1 102 ? 10.566 5.176 -32.412 1.00 36.72 102 ALA A N 1
ATOM 807 C CA . ALA A 1 102 ? 10.500 6.625 -32.489 1.00 36.72 102 ALA A CA 1
ATOM 808 C C . ALA A 1 102 ? 11.519 7.104 -33.532 1.00 36.72 102 ALA A C 1
ATOM 810 O O . ALA A 1 102 ? 12.728 7.100 -33.295 1.00 36.72 102 ALA A O 1
ATOM 811 N N . GLY A 1 103 ? 11.013 7.482 -34.699 1.00 34.22 103 GLY A N 1
ATOM 812 C CA . GLY A 1 103 ? 11.778 8.082 -35.778 1.00 34.22 103 GLY A CA 1
ATOM 813 C C . GLY A 1 103 ? 10.889 8.250 -36.996 1.00 34.22 103 GLY A C 1
ATOM 814 O O . GLY A 1 103 ? 10.617 7.275 -37.691 1.00 34.22 103 GLY A O 1
ATOM 815 N N . ASP A 1 104 ? 10.439 9.480 -37.236 1.00 37.78 104 ASP A N 1
ATOM 816 C CA . ASP A 1 104 ? 9.804 9.883 -38.486 1.00 37.78 104 ASP A CA 1
ATOM 817 C C . ASP A 1 104 ? 10.671 9.435 -39.668 1.00 37.78 104 ASP A C 1
ATOM 819 O O . ASP A 1 104 ? 11.758 9.964 -39.907 1.00 37.78 104 ASP A O 1
ATOM 823 N N . VAL A 1 105 ? 10.189 8.449 -40.422 1.00 31.84 105 VAL A N 1
ATOM 824 C CA . VAL A 1 105 ? 10.697 8.154 -41.759 1.00 31.84 105 VAL A CA 1
ATOM 825 C C . VAL A 1 105 ? 9.566 8.463 -42.725 1.00 31.84 105 VAL A C 1
ATOM 827 O O . VAL A 1 105 ? 8.681 7.645 -42.966 1.00 31.84 105 VAL A O 1
ATOM 830 N N . ASN A 1 106 ? 9.611 9.675 -43.278 1.00 33.47 106 ASN A N 1
ATOM 831 C CA . ASN A 1 106 ? 8.862 10.045 -44.471 1.00 33.47 106 ASN A CA 1
ATOM 832 C C . ASN A 1 106 ? 9.329 9.157 -45.630 1.00 33.47 106 ASN A C 1
ATOM 834 O O . ASN A 1 106 ? 10.306 9.470 -46.309 1.00 33.47 106 ASN A O 1
ATOM 838 N N . VAL A 1 107 ? 8.643 8.037 -45.856 1.00 29.52 107 VAL A N 1
ATOM 839 C CA . VAL A 1 107 ? 8.773 7.278 -47.102 1.00 29.52 107 VAL A CA 1
ATOM 840 C C . VAL A 1 107 ? 7.776 7.862 -48.093 1.00 29.52 107 VAL A C 1
ATOM 842 O O . VAL A 1 107 ? 6.594 7.523 -48.089 1.00 29.52 107 VAL A O 1
ATOM 845 N N . SER A 1 108 ? 8.264 8.760 -48.943 1.00 35.25 108 SER A N 1
ATOM 846 C CA . SER A 1 108 ? 7.559 9.186 -50.145 1.00 35.25 108 SER A CA 1
ATOM 847 C C . SER A 1 108 ? 7.455 8.012 -51.128 1.00 35.25 108 SER A C 1
ATOM 849 O O . SER A 1 108 ? 8.435 7.536 -51.698 1.00 35.25 108 SER A O 1
ATOM 851 N N . LYS A 1 109 ? 6.228 7.542 -51.321 1.00 31.38 109 LYS A N 1
ATOM 852 C CA . LYS A 1 109 ? 5.758 6.731 -52.449 1.00 31.38 109 LYS A CA 1
ATOM 853 C C . LYS A 1 109 ? 4.512 7.470 -52.933 1.00 31.38 109 LYS A C 1
ATOM 855 O O . LYS A 1 109 ? 3.681 7.824 -52.111 1.00 31.38 109 LYS A O 1
ATOM 860 N N . GLU A 1 110 ? 4.355 7.875 -54.179 1.00 32.97 110 GLU A N 1
ATOM 861 C CA . GLU A 1 110 ? 4.642 7.229 -55.453 1.00 32.97 110 GLU A CA 1
ATOM 862 C C . GLU A 1 110 ? 4.509 8.298 -56.546 1.00 32.97 110 GLU A C 1
ATOM 864 O O . GLU A 1 110 ? 3.839 9.307 -56.344 1.00 32.97 110 GLU A O 1
ATOM 869 N N . ASN A 1 111 ? 5.036 8.028 -57.736 1.00 36.06 111 ASN A N 1
ATOM 870 C CA . ASN A 1 111 ? 4.331 8.394 -58.959 1.00 36.06 111 ASN A CA 1
ATOM 871 C C . ASN A 1 111 ? 4.558 7.275 -59.971 1.00 36.06 111 ASN A C 1
ATOM 873 O O . ASN A 1 111 ? 5.702 6.987 -60.308 1.00 36.06 111 ASN A O 1
ATOM 877 N N . ILE A 1 112 ? 3.471 6.632 -60.404 1.00 33.31 112 ILE A N 1
ATOM 878 C CA . ILE A 1 112 ? 3.032 6.493 -61.804 1.00 33.31 112 ILE A CA 1
ATOM 879 C C . ILE A 1 112 ? 1.814 5.546 -61.808 1.00 33.31 112 ILE A C 1
ATOM 881 O O . ILE A 1 112 ? 1.923 4.345 -61.587 1.00 33.31 112 ILE A O 1
ATOM 885 N N . THR A 1 113 ? 0.643 6.107 -62.105 1.00 43.12 113 THR A N 1
ATOM 886 C CA . THR A 1 113 ? -0.471 5.414 -62.788 1.00 43.12 113 THR A CA 1
ATOM 887 C C . THR A 1 113 ? -0.506 5.959 -64.223 1.00 43.12 113 THR A C 1
ATOM 889 O O . THR A 1 113 ? -0.034 7.089 -64.394 1.00 43.12 113 THR A O 1
ATOM 892 N N . PRO A 1 114 ? -1.034 5.264 -65.254 1.00 46.22 114 PRO A N 1
ATOM 893 C CA . PRO A 1 114 ? -2.489 5.023 -65.396 1.00 46.22 114 PRO A CA 1
ATOM 894 C C . PRO A 1 114 ? -2.781 3.685 -66.145 1.00 46.22 114 PRO A C 1
ATOM 896 O O . PRO A 1 114 ? -1.871 3.063 -66.666 1.00 46.22 114 PRO A O 1
ATOM 899 N N . LEU A 1 115 ? -3.957 3.077 -66.284 1.00 40.62 115 LEU A N 1
ATOM 900 C CA . LEU A 1 115 ? -5.372 3.358 -66.062 1.00 40.62 115 LEU A CA 1
ATOM 901 C C . LEU A 1 115 ? -6.058 1.972 -66.221 1.00 40.62 115 LEU A C 1
ATOM 903 O O . LEU A 1 115 ? -5.787 1.332 -67.230 1.00 40.62 115 LEU A O 1
ATOM 907 N N . SER A 1 116 ? -6.886 1.491 -65.277 1.00 48.16 116 SER A N 1
ATOM 908 C CA . SER A 1 116 ? -8.016 0.531 -65.477 1.00 48.16 116 SER A CA 1
ATOM 909 C C . SER A 1 116 ? -8.379 -0.210 -64.170 1.00 48.16 116 SER A C 1
ATOM 911 O O . SER A 1 116 ? -8.083 -1.387 -63.995 1.00 48.16 116 SER A O 1
ATOM 913 N N . TRP A 1 117 ? -8.993 0.475 -63.198 1.00 46.22 117 TRP A N 1
ATOM 914 C CA . TRP A 1 117 ? -9.398 -0.155 -61.921 1.00 46.22 117 TRP A CA 1
ATOM 915 C C . TRP A 1 117 ? -10.792 0.247 -61.422 1.00 46.22 117 TRP A C 1
ATOM 917 O O . TRP A 1 117 ? -11.269 -0.283 -60.421 1.00 46.22 117 TRP A O 1
ATOM 927 N N . ILE A 1 118 ? -11.499 1.115 -62.150 1.00 55.31 118 ILE A N 1
ATOM 928 C CA . ILE A 1 118 ? -12.777 1.697 -61.708 1.00 55.31 118 ILE A CA 1
ATOM 929 C C . ILE A 1 118 ? -13.859 0.620 -61.481 1.00 55.31 118 ILE A C 1
ATOM 931 O O . ILE A 1 118 ? -14.690 0.766 -60.589 1.00 55.31 118 ILE A O 1
ATOM 935 N N . PHE A 1 119 ? -13.803 -0.518 -62.181 1.00 52.94 119 PHE A N 1
ATOM 936 C CA . PHE A 1 119 ? -14.766 -1.612 -61.989 1.00 52.94 119 PHE A CA 1
ATOM 937 C C . PHE A 1 119 ? -14.418 -2.575 -60.839 1.00 52.94 119 PHE A C 1
ATOM 939 O O . PHE A 1 119 ? -15.312 -3.223 -60.298 1.00 52.94 119 PHE A O 1
ATOM 946 N N . VAL A 1 120 ? -13.155 -2.634 -60.399 1.00 59.53 120 VAL A N 1
ATOM 947 C CA . VAL A 1 120 ? -12.726 -3.503 -59.283 1.00 59.53 120 VAL A CA 1
ATOM 948 C C . VAL A 1 120 ? -13.064 -2.865 -57.930 1.00 59.53 120 VAL A C 1
ATOM 950 O O . VAL A 1 120 ? -13.449 -3.557 -56.988 1.00 59.53 120 VAL A O 1
ATOM 953 N N . VAL A 1 121 ? -13.003 -1.532 -57.843 1.00 61.09 121 VAL A N 1
ATOM 954 C CA . VAL A 1 121 ? -13.244 -0.782 -56.597 1.00 61.09 121 VAL A CA 1
ATOM 955 C C . VAL A 1 121 ? -14.704 -0.858 -56.143 1.00 61.09 121 VAL A C 1
ATOM 957 O O . VAL A 1 121 ? -14.963 -0.979 -54.947 1.00 61.09 121 VAL A O 1
ATOM 960 N N . ALA A 1 122 ? -15.662 -0.848 -57.074 1.00 63.03 122 ALA A N 1
ATOM 961 C CA . ALA A 1 122 ? -17.084 -0.910 -56.734 1.00 63.03 122 ALA A CA 1
ATOM 962 C C . ALA A 1 122 ? -17.516 -2.297 -56.218 1.00 63.03 122 ALA A C 1
ATOM 964 O O . ALA A 1 122 ? -18.328 -2.389 -55.302 1.00 63.03 122 ALA A O 1
ATOM 965 N N . GLY A 1 123 ? -16.946 -3.382 -56.756 1.00 68.19 123 GLY A N 1
ATOM 966 C CA . GLY A 1 123 ? -17.201 -4.738 -56.251 1.00 68.19 123 GLY A CA 1
ATOM 967 C C . GLY A 1 123 ? -16.517 -5.004 -54.907 1.00 68.19 123 GLY A C 1
ATOM 968 O O . GLY A 1 123 ? -17.111 -5.597 -54.004 1.00 68.19 123 GLY A O 1
ATOM 969 N N . ALA A 1 124 ? -15.284 -4.513 -54.743 1.00 72.06 124 ALA A N 1
ATOM 970 C CA . ALA A 1 124 ? -14.535 -4.650 -53.498 1.00 72.06 124 ALA A CA 1
ATOM 971 C C . ALA A 1 124 ? -15.169 -3.857 -52.344 1.00 72.06 124 ALA A C 1
ATOM 973 O O . ALA A 1 124 ? -15.191 -4.350 -51.218 1.00 72.06 124 ALA A O 1
ATOM 974 N N . SER A 1 125 ? -15.731 -2.670 -52.603 1.00 73.81 125 SER A N 1
ATOM 975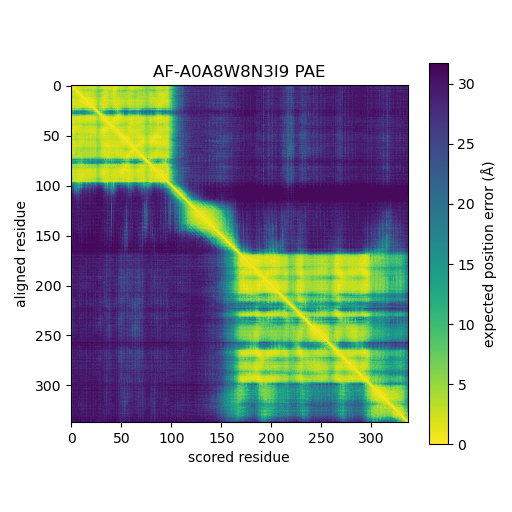 C CA . SER A 1 125 ? -16.347 -1.853 -51.550 1.00 73.81 125 SER A CA 1
ATOM 976 C C . SER A 1 125 ? -17.558 -2.540 -50.913 1.00 73.81 125 SER A C 1
ATOM 978 O O . SER A 1 125 ? -17.663 -2.563 -49.689 1.00 73.81 125 SER A O 1
ATOM 980 N N . VAL A 1 126 ? -18.413 -3.190 -51.709 1.00 82.44 126 VAL A N 1
ATOM 981 C CA . VAL A 1 126 ? -19.595 -3.913 -51.206 1.00 82.44 126 VAL A CA 1
ATOM 982 C C . VAL A 1 126 ? -19.190 -5.125 -50.361 1.00 82.44 126 VAL A C 1
ATOM 984 O O . VAL A 1 126 ? -19.743 -5.340 -49.280 1.00 82.44 126 VAL A O 1
ATOM 987 N N . LEU A 1 127 ? -18.184 -5.888 -50.800 1.00 81.44 127 LEU A N 1
ATOM 988 C CA . LEU A 1 127 ? -17.648 -7.019 -50.033 1.00 81.44 127 LEU A CA 1
ATOM 989 C C . LEU A 1 127 ? -17.009 -6.566 -48.713 1.00 81.44 127 LEU A C 1
ATOM 991 O O . LEU A 1 127 ? -17.241 -7.184 -47.673 1.00 81.44 127 LEU A O 1
ATOM 995 N N . ILE A 1 128 ? -16.261 -5.461 -48.728 1.00 85.62 128 ILE A N 1
ATOM 996 C CA . ILE A 1 128 ? -15.657 -4.884 -47.521 1.00 85.62 128 ILE A CA 1
ATOM 997 C C . ILE A 1 128 ? -16.744 -4.405 -46.552 1.00 85.62 128 ILE A C 1
ATOM 999 O O . ILE A 1 128 ? -16.659 -4.689 -45.358 1.00 85.62 128 ILE A O 1
ATOM 1003 N N . SER A 1 129 ? -17.801 -3.748 -47.038 1.00 84.69 129 SER A N 1
ATOM 1004 C CA . SER A 1 129 ? -18.919 -3.319 -46.189 1.00 84.69 129 SER A CA 1
ATOM 1005 C C . SER A 1 129 ? -19.624 -4.499 -45.512 1.00 84.69 129 SER A C 1
ATOM 1007 O O . SER A 1 129 ? -19.900 -4.431 -44.314 1.00 84.69 129 SER A O 1
ATOM 1009 N N . LEU A 1 130 ? -19.853 -5.609 -46.224 1.00 88.75 130 LEU A N 1
ATOM 1010 C CA . LEU A 1 130 ? -20.449 -6.819 -45.641 1.00 88.75 130 LEU A CA 1
ATOM 1011 C C . LEU A 1 130 ? -19.540 -7.467 -44.583 1.00 88.75 130 LEU A C 1
ATOM 1013 O O . LEU A 1 130 ? -20.021 -7.887 -43.526 1.00 88.75 130 LEU A O 1
ATOM 1017 N N . LEU A 1 131 ? -18.225 -7.494 -44.821 1.00 88.50 131 LEU A N 1
ATOM 1018 C CA . LEU A 1 131 ? -17.248 -7.994 -43.848 1.00 88.50 131 LEU A CA 1
ATOM 1019 C C . LEU A 1 131 ? -17.180 -7.117 -42.594 1.00 88.50 131 LEU A C 1
ATOM 1021 O O . LEU A 1 131 ? -17.091 -7.643 -41.485 1.00 88.50 131 LEU A O 1
ATOM 1025 N N . LEU A 1 132 ? -17.274 -5.793 -42.739 1.00 89.25 132 LEU A N 1
ATOM 1026 C CA . LEU A 1 132 ? -17.293 -4.871 -41.603 1.00 89.25 132 LEU A CA 1
ATOM 1027 C C . LEU A 1 132 ? -18.548 -5.056 -40.745 1.00 89.25 132 LEU A C 1
ATOM 1029 O O . LEU A 1 132 ? -18.435 -5.135 -39.522 1.00 89.25 132 LEU A O 1
ATOM 1033 N N . VAL A 1 133 ? -19.725 -5.201 -41.362 1.00 91.69 133 VAL A N 1
ATOM 1034 C CA . VAL A 1 133 ? -20.977 -5.471 -40.631 1.00 91.69 133 VAL A CA 1
ATOM 1035 C C . VAL A 1 133 ? -20.897 -6.811 -39.893 1.00 91.69 133 VAL A C 1
ATOM 1037 O O . VAL A 1 133 ? -21.218 -6.872 -38.705 1.00 91.69 133 VAL A O 1
ATOM 1040 N N . SER A 1 134 ? -20.387 -7.859 -40.547 1.00 89.00 134 SER A N 1
ATOM 1041 C CA . SER A 1 134 ? -20.138 -9.164 -39.919 1.00 89.00 134 SER A CA 1
ATOM 1042 C C . SER A 1 134 ? -19.174 -9.060 -38.727 1.00 89.00 134 SER A C 1
ATOM 1044 O O . SER A 1 134 ? -19.474 -9.560 -37.645 1.00 89.00 134 SER A O 1
ATOM 1046 N N . CYS A 1 135 ? -18.068 -8.321 -38.862 1.00 88.00 135 CYS A N 1
ATOM 1047 C CA . CYS A 1 135 ? -17.114 -8.067 -37.778 1.00 88.00 135 CYS A CA 1
ATOM 1048 C C . CYS A 1 135 ? -17.733 -7.313 -36.595 1.00 88.00 135 CYS A C 1
ATOM 1050 O O . CYS A 1 135 ? -17.429 -7.625 -35.443 1.00 88.00 135 CYS A O 1
ATOM 1052 N N . VAL A 1 136 ? -18.600 -6.329 -36.850 1.00 91.19 136 VAL A N 1
ATOM 1053 C CA . VAL A 1 136 ? -19.297 -5.588 -35.788 1.00 91.19 136 VAL A CA 1
ATOM 1054 C C . VAL A 1 136 ? -20.278 -6.501 -35.055 1.00 91.19 136 VAL A C 1
ATOM 1056 O O . VAL A 1 136 ? -20.248 -6.555 -33.824 1.00 91.19 136 VAL A O 1
ATOM 1059 N N . LEU A 1 137 ? -21.084 -7.276 -35.786 1.00 89.75 137 LEU A N 1
ATOM 1060 C CA . LEU A 1 137 ? -22.006 -8.250 -35.194 1.00 89.75 137 LEU A CA 1
ATOM 1061 C C . LEU A 1 137 ? -21.253 -9.334 -34.408 1.00 89.75 137 LEU A C 1
ATOM 1063 O O . LEU A 1 137 ? -21.651 -9.664 -33.290 1.00 89.75 137 LEU A O 1
ATOM 1067 N N . TYR A 1 138 ? -20.120 -9.811 -34.927 1.00 89.69 138 TYR A N 1
ATOM 1068 C CA . TYR A 1 138 ? -19.236 -10.748 -34.237 1.00 89.69 138 TYR A CA 1
ATOM 1069 C C . TYR A 1 138 ? -18.648 -10.142 -32.960 1.00 89.69 138 TYR A C 1
ATOM 1071 O O . TYR A 1 138 ? -18.673 -10.792 -31.922 1.00 89.69 138 TYR A O 1
ATOM 1079 N N . LYS A 1 139 ? -18.189 -8.881 -32.976 1.00 84.44 139 LYS A N 1
ATOM 1080 C CA . LYS A 1 139 ? -17.692 -8.199 -31.766 1.00 84.44 139 LYS A CA 1
ATOM 1081 C C . LYS A 1 139 ? -18.780 -7.992 -30.718 1.00 84.44 139 LYS A C 1
ATOM 1083 O O . LYS A 1 139 ? -18.500 -8.142 -29.531 1.00 84.44 139 LYS A O 1
ATOM 1088 N N . ILE A 1 140 ? -20.009 -7.677 -31.127 1.00 84.00 140 ILE A N 1
ATOM 1089 C CA . ILE A 1 140 ? -21.149 -7.566 -30.204 1.00 84.00 140 ILE A CA 1
ATOM 1090 C C . ILE A 1 140 ? -21.468 -8.937 -29.594 1.00 84.00 140 ILE A C 1
ATOM 1092 O O . ILE A 1 140 ? -21.669 -9.041 -28.383 1.00 84.00 140 ILE A O 1
ATOM 1096 N N . TRP A 1 141 ? -21.449 -9.999 -30.403 1.00 79.25 141 TRP A N 1
ATOM 1097 C CA . TRP A 1 141 ? -21.666 -11.368 -29.937 1.00 79.25 141 TRP A CA 1
ATOM 1098 C C . TRP A 1 141 ? -20.547 -11.846 -28.995 1.00 79.25 141 TRP A C 1
ATOM 1100 O O . TRP A 1 141 ? -20.830 -12.389 -27.928 1.00 79.25 141 TRP A O 1
ATOM 1110 N N . LEU A 1 142 ? -19.284 -11.549 -29.322 1.00 74.25 142 LEU A N 1
ATOM 1111 C CA . LEU A 1 142 ? -18.114 -11.866 -28.500 1.00 74.25 142 LEU A CA 1
ATOM 1112 C C . LEU A 1 142 ? -18.130 -11.095 -27.174 1.00 74.25 142 LEU A C 1
ATOM 1114 O O . LEU A 1 142 ? -17.865 -11.673 -26.128 1.00 74.25 142 LEU A O 1
ATOM 1118 N N . LYS A 1 143 ? -18.522 -9.814 -27.183 1.00 73.69 143 LYS A N 1
ATOM 1119 C CA . LYS A 1 143 ? -18.686 -9.010 -25.960 1.00 73.69 143 LYS A CA 1
ATOM 1120 C C . LYS A 1 143 ? -19.771 -9.587 -25.044 1.00 73.69 143 LYS A C 1
ATOM 1122 O O . LYS A 1 143 ? -19.592 -9.605 -23.830 1.00 73.69 143 LYS A O 1
ATOM 1127 N N . LYS A 1 144 ? -20.864 -10.107 -25.618 1.00 71.69 144 LYS A N 1
ATOM 1128 C CA . LYS A 1 144 ? -21.944 -10.771 -24.869 1.00 71.69 144 LYS A CA 1
ATOM 1129 C C . LYS A 1 144 ? -21.517 -12.131 -24.294 1.00 71.69 144 LYS A C 1
ATOM 1131 O O . LYS A 1 144 ? -22.015 -12.516 -23.240 1.00 71.69 144 LYS A O 1
ATOM 1136 N N . ARG A 1 145 ? -20.596 -12.845 -24.954 1.00 63.94 145 ARG A N 1
ATOM 1137 C CA . ARG A 1 145 ? -20.002 -14.093 -24.445 1.00 63.94 145 ARG A CA 1
ATOM 1138 C C . ARG A 1 145 ? -18.958 -13.833 -23.355 1.00 63.94 145 ARG A C 1
ATOM 1140 O O . ARG A 1 145 ? -19.037 -14.464 -22.308 1.00 63.94 145 ARG A O 1
ATOM 1147 N N . ASN A 1 146 ? -18.072 -12.857 -23.556 1.00 58.00 146 ASN A N 1
ATOM 1148 C CA . ASN A 1 146 ? -17.055 -12.481 -22.571 1.00 58.00 146 ASN A CA 1
ATOM 1149 C C . ASN A 1 146 ? -17.685 -11.932 -21.288 1.00 58.00 146 ASN A C 1
ATOM 1151 O O . ASN A 1 146 ? -17.239 -12.297 -20.217 1.00 58.00 146 ASN A O 1
ATOM 1155 N N . GLN A 1 147 ? -18.792 -11.179 -21.361 1.00 58.31 147 GLN A N 1
ATOM 1156 C CA . GLN A 1 147 ? -19.528 -10.794 -20.146 1.00 58.31 147 GLN A CA 1
ATOM 1157 C C . GLN A 1 147 ? -20.041 -11.999 -19.342 1.00 58.31 147 GLN A C 1
ATOM 1159 O O . GLN A 1 147 ? -20.083 -11.927 -18.119 1.00 58.31 147 GLN A O 1
ATOM 1164 N N . LYS A 1 148 ? -20.405 -13.104 -20.006 1.00 51.94 148 LYS A N 1
ATOM 1165 C CA . LYS A 1 148 ? -20.841 -14.340 -19.340 1.00 51.94 148 LYS A CA 1
ATOM 1166 C C . LYS A 1 148 ? -19.670 -15.110 -18.719 1.00 51.94 148 LYS A C 1
ATOM 1168 O O . LYS A 1 148 ? -19.814 -15.618 -17.615 1.00 51.94 148 LYS A O 1
ATOM 1173 N N . GLU A 1 149 ? -18.523 -15.167 -19.401 1.00 57.19 149 GLU A N 1
ATOM 1174 C CA . GLU A 1 149 ? -17.299 -15.817 -18.898 1.00 57.19 149 GLU A CA 1
ATOM 1175 C C . GLU A 1 149 ? -16.607 -14.985 -17.795 1.00 57.19 149 GLU A C 1
ATOM 1177 O O . GLU A 1 149 ? -16.100 -15.555 -16.830 1.00 57.19 149 GLU A O 1
ATOM 1182 N N . ASP A 1 150 ? -16.665 -13.649 -17.858 1.00 54.75 150 ASP A N 1
ATOM 1183 C CA . ASP A 1 150 ? -16.188 -12.739 -16.808 1.00 54.75 150 ASP A CA 1
ATOM 1184 C C . ASP A 1 150 ? -17.064 -12.841 -15.550 1.00 54.75 150 ASP A C 1
ATOM 1186 O O . ASP A 1 150 ? -16.542 -12.881 -14.440 1.00 54.75 150 ASP A O 1
ATOM 1190 N N . GLU A 1 151 ? -18.390 -12.967 -15.693 1.00 46.62 151 GLU A N 1
ATOM 1191 C CA . GLU A 1 151 ? -19.301 -13.208 -14.563 1.00 46.62 151 GLU A CA 1
ATOM 1192 C C . GLU A 1 151 ? -19.046 -14.577 -13.897 1.00 46.62 151 GLU A C 1
ATOM 1194 O O . GLU A 1 151 ? -19.219 -14.723 -12.688 1.00 46.62 151 GLU A O 1
ATOM 1199 N N . GLU A 1 152 ? -18.582 -15.576 -14.654 1.00 47.97 152 GLU A N 1
ATOM 1200 C CA . GLU A 1 152 ? -18.279 -16.928 -14.166 1.00 47.97 152 GLU A CA 1
ATOM 1201 C C . GLU A 1 152 ? -16.858 -17.059 -13.573 1.00 47.97 152 GLU A C 1
ATOM 1203 O O . GLU A 1 152 ? -16.664 -17.764 -12.584 1.00 47.97 152 GLU A O 1
ATOM 1208 N N . SER A 1 153 ? -15.884 -16.303 -14.091 1.00 51.59 153 SER A N 1
ATOM 1209 C CA . SER A 1 153 ? -14.505 -16.182 -13.578 1.00 51.59 153 SER A CA 1
ATOM 1210 C C . SER A 1 153 ? -14.392 -15.264 -12.350 1.00 51.59 153 SER A C 1
ATOM 1212 O O . SER A 1 153 ? -13.537 -15.461 -11.484 1.00 51.59 153 SER A O 1
ATOM 1214 N N . LEU A 1 154 ? -15.294 -14.284 -12.221 1.00 45.47 154 LEU A N 1
ATOM 1215 C CA . LEU A 1 154 ? -15.390 -13.405 -11.054 1.00 45.47 154 LEU A CA 1
ATOM 1216 C C . LEU A 1 154 ? -16.183 -14.049 -9.906 1.00 45.47 154 LEU A C 1
ATOM 1218 O O . LEU A 1 154 ? -16.076 -13.594 -8.769 1.00 45.47 154 LEU A O 1
ATOM 1222 N N . ARG A 1 155 ? -16.936 -15.133 -10.157 1.00 40.75 155 ARG A N 1
ATOM 1223 C CA . ARG A 1 155 ? -17.694 -15.869 -9.126 1.00 40.75 155 ARG A CA 1
ATOM 1224 C C . ARG A 1 155 ? -16.833 -16.384 -7.973 1.00 40.75 155 ARG A C 1
ATOM 1226 O O . ARG A 1 155 ? -17.267 -16.182 -6.848 1.00 40.75 155 ARG A O 1
ATOM 1233 N N . PRO A 1 156 ? -15.644 -16.987 -8.168 1.00 45.81 156 PRO A N 1
ATOM 1234 C CA . PRO A 1 156 ? -14.784 -17.418 -7.062 1.00 45.81 156 PRO A CA 1
ATOM 1235 C C . PRO A 1 156 ? -14.265 -16.256 -6.198 1.00 45.81 156 PRO A C 1
ATOM 1237 O O . PRO A 1 156 ? -14.196 -16.387 -4.978 1.00 45.81 156 PRO A O 1
ATOM 1240 N N . LEU A 1 157 ? -13.947 -15.102 -6.802 1.00 43.25 157 LEU A N 1
ATOM 1241 C CA . LEU A 1 157 ? -13.494 -13.894 -6.090 1.00 43.25 157 LEU A CA 1
ATOM 1242 C C . LEU A 1 157 ? -14.652 -13.157 -5.396 1.00 43.25 157 LEU A C 1
ATOM 1244 O O . LEU A 1 157 ? -14.494 -12.657 -4.284 1.00 43.25 157 LEU A O 1
ATOM 1248 N N . LEU A 1 158 ? -15.839 -13.153 -6.006 1.00 36.47 158 LEU A N 1
ATOM 1249 C CA . LEU A 1 158 ? -17.081 -12.696 -5.381 1.00 36.47 158 LEU A CA 1
ATOM 1250 C C . LEU A 1 158 ? -17.528 -13.630 -4.248 1.00 36.47 158 LEU A C 1
ATOM 1252 O O . LEU A 1 158 ? -18.048 -13.142 -3.249 1.00 36.47 158 LEU A O 1
ATOM 1256 N N . LEU A 1 159 ? -17.273 -14.942 -4.347 1.00 36.94 159 LEU A N 1
ATOM 1257 C CA . LEU A 1 159 ? -17.501 -15.903 -3.259 1.00 36.94 159 LEU A CA 1
ATOM 1258 C C . LEU A 1 159 ? -16.552 -15.652 -2.081 1.00 36.94 159 LEU A C 1
ATOM 1260 O O . LEU A 1 159 ? -16.971 -15.775 -0.932 1.00 36.94 159 LEU A O 1
ATOM 1264 N N . LEU A 1 160 ? -15.306 -15.246 -2.358 1.00 44.53 160 LEU A N 1
ATOM 1265 C CA . LEU A 1 160 ? -14.328 -14.852 -1.338 1.00 44.53 160 LEU A CA 1
ATOM 1266 C C . LEU A 1 160 ? -14.795 -13.614 -0.549 1.00 44.53 160 LEU A C 1
ATOM 1268 O O . LEU A 1 160 ? -14.615 -13.551 0.664 1.00 44.53 160 LEU A O 1
ATOM 1272 N N . ASN A 1 161 ? -15.457 -12.671 -1.227 1.00 42.22 161 ASN A N 1
ATOM 1273 C CA . ASN A 1 161 ? -16.079 -11.487 -0.620 1.00 42.22 161 ASN A CA 1
ATOM 1274 C C . ASN A 1 161 ? -17.476 -11.764 -0.023 1.00 42.22 161 ASN A C 1
ATOM 1276 O O . ASN A 1 161 ? -18.010 -10.929 0.706 1.00 42.22 161 ASN A O 1
ATOM 1280 N N . GLY A 1 162 ? -18.071 -12.923 -0.324 1.00 35.88 162 GLY A N 1
ATOM 1281 C CA . GLY A 1 162 ? -19.392 -13.355 0.139 1.00 35.88 162 GLY A CA 1
ATOM 1282 C C . GLY A 1 162 ? -19.389 -14.109 1.472 1.00 35.88 162 GLY A C 1
ATOM 1283 O O . GLY A 1 162 ? -20.461 -14.388 2.015 1.00 35.88 162 GLY A O 1
ATOM 1284 N N . LEU A 1 163 ? -18.218 -14.417 2.041 1.00 37.62 163 LEU A N 1
ATOM 1285 C CA . LEU A 1 163 ? -18.129 -14.930 3.406 1.00 37.62 163 LEU A CA 1
ATOM 1286 C C . LEU A 1 163 ? -18.405 -13.789 4.393 1.00 37.62 163 LEU A C 1
ATOM 1288 O O . LEU A 1 163 ? -17.524 -13.042 4.805 1.00 37.62 163 LEU A O 1
ATOM 1292 N N . LYS A 1 164 ? -19.682 -13.695 4.771 1.00 41.69 164 LYS A N 1
ATOM 1293 C CA . LYS A 1 164 ? -20.293 -12.810 5.777 1.00 41.69 164 LYS A CA 1
ATOM 1294 C C . LYS A 1 164 ? -19.660 -12.837 7.175 1.00 41.69 164 LYS A C 1
ATOM 1296 O O . LYS A 1 164 ? -20.136 -12.113 8.046 1.00 41.69 164 LYS A O 1
ATOM 1301 N N . GLU A 1 165 ? -18.613 -13.619 7.410 1.00 42.31 165 GLU A N 1
ATOM 1302 C CA . GLU A 1 165 ? -17.927 -13.645 8.697 1.00 42.31 165 GLU A CA 1
ATOM 1303 C C . GLU A 1 165 ? -16.485 -13.168 8.537 1.00 42.31 165 GLU A C 1
ATOM 1305 O O . GLU A 1 165 ? -15.617 -13.923 8.089 1.00 42.31 165 GLU A O 1
ATOM 1310 N N . PRO A 1 166 ? -16.218 -11.889 8.858 1.00 42.66 166 PRO A N 1
ATOM 1311 C CA . PRO A 1 166 ? -14.879 -11.357 8.782 1.00 42.66 166 PRO A CA 1
ATOM 1312 C C . PRO A 1 166 ? -14.019 -12.025 9.852 1.00 42.66 166 PRO A C 1
ATOM 1314 O O . PRO A 1 166 ? -14.478 -12.326 10.955 1.00 42.66 166 PRO A O 1
ATOM 1317 N N . PHE A 1 167 ? -12.751 -12.211 9.497 1.00 48.72 167 PHE A N 1
ATOM 1318 C CA . PHE A 1 167 ? -11.590 -12.114 10.376 1.00 48.72 167 PHE A CA 1
ATOM 1319 C C . PHE A 1 167 ? -11.965 -11.586 11.772 1.00 48.72 167 PHE A C 1
ATOM 1321 O O . PHE A 1 167 ? -12.516 -10.493 11.889 1.00 48.72 167 PHE A O 1
ATOM 1328 N N . TYR A 1 168 ? -11.711 -12.387 12.807 1.00 55.97 168 TYR A N 1
ATOM 1329 C CA . TYR A 1 168 ? -12.101 -12.114 14.190 1.00 55.97 168 TYR A CA 1
ATOM 1330 C C . TYR A 1 168 ? -12.033 -10.618 14.546 1.00 55.97 168 TYR A C 1
ATOM 1332 O O . TYR A 1 168 ? -10.962 -10.000 14.508 1.00 55.97 168 TYR A O 1
ATOM 1340 N N . LYS A 1 169 ? -13.197 -10.038 14.871 1.00 66.56 169 LYS A N 1
ATOM 1341 C CA . LYS A 1 169 ? -13.363 -8.641 15.290 1.00 66.56 169 LYS A CA 1
ATOM 1342 C C . LYS A 1 169 ? -12.704 -8.443 16.655 1.00 66.56 169 LYS A C 1
ATOM 1344 O O . LYS A 1 169 ? -13.350 -8.483 17.696 1.00 66.56 169 LYS A O 1
ATOM 1349 N N . SER A 1 170 ? -11.386 -8.285 16.648 1.00 72.88 170 SER A N 1
ATOM 1350 C CA . SER A 1 170 ? -10.590 -8.119 17.862 1.00 72.88 170 SER A CA 1
ATOM 1351 C C . SER A 1 170 ? -11.009 -6.875 18.656 1.00 72.88 170 SER A C 1
ATOM 1353 O O . SER A 1 170 ? -11.637 -5.950 18.130 1.00 72.88 170 SER A O 1
ATOM 1355 N N . ALA A 1 171 ? -10.590 -6.792 19.921 1.00 80.25 171 ALA A N 1
ATOM 1356 C CA . ALA A 1 171 ? -10.769 -5.577 20.720 1.00 80.25 171 ALA A CA 1
ATOM 1357 C C . ALA A 1 171 ? -10.197 -4.331 20.012 1.00 80.25 171 ALA A C 1
ATOM 1359 O O . ALA A 1 171 ? -10.798 -3.260 20.054 1.00 80.25 171 ALA A O 1
ATOM 1360 N N . ALA A 1 172 ? -9.078 -4.488 19.294 1.00 84.31 172 ALA A N 1
ATOM 1361 C CA . ALA A 1 172 ? -8.472 -3.428 18.494 1.00 84.31 172 ALA A CA 1
ATOM 1362 C C . ALA A 1 172 ? -9.353 -2.991 17.311 1.00 84.31 172 ALA A C 1
ATOM 1364 O O . ALA A 1 172 ? -9.442 -1.797 17.029 1.00 84.31 172 ALA A O 1
ATOM 1365 N N . PHE A 1 173 ? -10.028 -3.934 16.644 1.00 86.50 173 PHE A N 1
ATOM 1366 C CA . PHE A 1 173 ? -11.006 -3.615 15.602 1.00 86.50 173 PHE A CA 1
ATOM 1367 C C . PHE A 1 173 ? -12.173 -2.802 16.173 1.00 86.50 173 PHE A C 1
ATOM 1369 O O . PHE A 1 173 ? -12.490 -1.737 15.647 1.00 86.50 173 PHE A O 1
ATOM 1376 N N . HIS A 1 174 ? -12.782 -3.264 17.268 1.00 86.94 174 HIS A N 1
ATOM 1377 C CA . HIS A 1 174 ? -13.923 -2.578 17.879 1.00 86.94 174 HIS A CA 1
ATOM 1378 C C . HIS A 1 174 ? -13.566 -1.179 18.380 1.00 86.94 174 HIS A C 1
ATOM 1380 O O . HIS A 1 174 ? -14.334 -0.239 18.186 1.00 86.94 174 HIS A O 1
ATOM 1386 N N . GLU A 1 175 ? -12.386 -1.026 18.977 1.00 90.50 175 GLU A N 1
ATOM 1387 C CA . GLU A 1 175 ? -11.866 0.271 19.399 1.00 90.50 175 GLU A CA 1
ATOM 1388 C C . GLU A 1 175 ? -11.640 1.210 18.208 1.00 90.50 175 GLU A C 1
ATOM 1390 O O . GLU A 1 175 ? -12.062 2.365 18.262 1.00 90.50 175 GLU A O 1
ATOM 1395 N N . GLY A 1 176 ? -11.045 0.714 17.116 1.00 91.62 176 GLY A N 1
ATOM 1396 C CA . GLY A 1 176 ? -10.847 1.486 15.887 1.00 91.62 176 GLY A CA 1
ATOM 1397 C C . GLY A 1 176 ? -12.166 1.931 15.254 1.00 91.62 176 GLY A C 1
ATOM 1398 O O . GLY A 1 176 ? -12.327 3.105 14.930 1.00 91.62 176 GLY A O 1
ATOM 1399 N N . VAL A 1 177 ? -13.145 1.026 15.147 1.00 90.81 177 VAL A N 1
ATOM 1400 C CA . VAL A 1 177 ? -14.485 1.356 14.637 1.00 90.81 177 VAL A CA 1
ATOM 1401 C C . VAL A 1 177 ? -15.179 2.379 15.533 1.00 90.81 177 VAL A C 1
ATOM 1403 O O . VAL A 1 177 ? -15.729 3.351 15.026 1.00 90.81 177 VAL A O 1
ATOM 1406 N N . ASN A 1 178 ? -15.145 2.206 16.856 1.00 93.00 178 ASN A N 1
ATOM 1407 C CA . ASN A 1 178 ? -15.792 3.148 17.767 1.00 93.00 178 ASN A CA 1
ATOM 1408 C C . ASN A 1 178 ? -15.160 4.545 17.685 1.00 93.00 178 ASN A C 1
ATOM 1410 O O . ASN A 1 178 ? -15.873 5.542 17.680 1.00 93.00 178 ASN A O 1
ATOM 1414 N N . PHE A 1 179 ? -13.834 4.621 17.562 1.00 93.69 179 PHE A N 1
ATOM 1415 C CA . PHE A 1 179 ? -13.121 5.883 17.390 1.00 93.69 179 PHE A CA 1
ATOM 1416 C C . PHE A 1 179 ? -13.554 6.633 16.121 1.00 93.69 179 PHE A C 1
ATOM 1418 O O . PHE A 1 179 ? -13.956 7.792 16.208 1.00 93.69 179 PHE A O 1
ATOM 1425 N N . ILE A 1 180 ? -13.560 5.964 14.963 1.00 91.12 180 ILE A N 1
ATOM 1426 C CA . ILE A 1 180 ? -13.989 6.584 13.697 1.00 91.12 180 ILE A CA 1
ATOM 1427 C C . ILE A 1 180 ? -15.482 6.947 13.734 1.00 91.12 180 ILE A C 1
ATOM 1429 O O . ILE A 1 180 ? -15.872 8.034 13.310 1.00 91.12 180 ILE A O 1
ATOM 1433 N N . LYS A 1 181 ? -16.327 6.090 14.325 1.00 89.62 181 LYS A N 1
ATOM 1434 C CA . LYS A 1 181 ? -17.759 6.372 14.525 1.00 89.62 181 LYS A CA 1
ATOM 1435 C C . LYS A 1 181 ? -17.985 7.628 15.373 1.00 89.62 181 LYS A C 1
ATOM 1437 O O . LYS A 1 181 ? -18.895 8.402 15.084 1.00 89.62 181 LYS A O 1
ATOM 1442 N N . ASN A 1 182 ? -17.130 7.862 16.366 1.00 88.94 182 ASN A N 1
ATOM 1443 C CA . ASN A 1 182 ? -17.142 9.054 17.215 1.00 88.94 182 ASN A CA 1
ATOM 1444 C C . ASN A 1 182 ? -16.410 10.250 16.583 1.00 88.94 182 ASN A C 1
ATOM 1446 O O . ASN A 1 182 ? -16.002 11.162 17.293 1.00 88.94 182 ASN A O 1
ATOM 1450 N N . ARG A 1 183 ? -16.295 10.273 15.247 1.00 85.75 183 ARG A N 1
ATOM 1451 C CA . ARG A 1 183 ? -15.697 11.352 14.443 1.00 85.75 183 ARG A CA 1
ATOM 1452 C C . ARG A 1 183 ? -14.185 11.522 14.608 1.00 85.75 183 ARG A C 1
ATOM 1454 O O . ARG A 1 183 ? -13.661 12.563 14.222 1.00 85.75 183 ARG A O 1
ATOM 1461 N N . GLY A 1 184 ? -13.491 10.499 15.103 1.00 89.00 184 GLY A N 1
ATOM 1462 C CA . GLY A 1 184 ? -12.034 10.454 15.089 1.00 89.00 184 GLY A CA 1
ATOM 1463 C C . GLY A 1 184 ? -11.480 10.528 13.664 1.00 89.00 184 GLY A C 1
ATOM 1464 O O . GLY A 1 184 ? -12.027 9.919 12.742 1.00 89.00 184 GLY A O 1
ATOM 1465 N N . LYS A 1 185 ? -10.392 11.280 13.479 1.00 88.75 185 LYS A N 1
ATOM 1466 C CA . LYS A 1 185 ? -9.844 11.610 12.154 1.00 88.75 185 LYS A CA 1
ATOM 1467 C C . LYS A 1 185 ? -8.637 10.766 11.770 1.00 88.75 185 LYS A C 1
ATOM 1469 O O . LYS A 1 185 ? -8.481 10.423 10.598 1.00 88.75 185 LYS A O 1
ATOM 1474 N N . LEU A 1 186 ? -7.785 10.440 12.741 1.00 91.00 186 LEU A N 1
ATOM 1475 C CA . LEU A 1 186 ? -6.521 9.744 12.522 1.00 91.00 186 LEU A CA 1
ATOM 1476 C C . LEU A 1 186 ? -6.373 8.555 13.461 1.00 91.00 186 LEU A C 1
ATOM 1478 O O . LEU A 1 186 ? -6.183 8.697 14.668 1.00 91.00 186 LEU A O 1
ATOM 1482 N N . LEU A 1 187 ? -6.440 7.360 12.890 1.00 93.19 187 LEU A N 1
ATOM 1483 C CA . LEU A 1 187 ? -6.251 6.110 13.606 1.00 93.19 187 LEU A CA 1
ATOM 1484 C C . LEU A 1 187 ? -4.856 5.552 13.324 1.00 93.19 187 LEU A C 1
ATOM 1486 O O . LEU A 1 187 ? -4.524 5.234 12.189 1.00 93.19 187 LEU A O 1
ATOM 1490 N N . CYS A 1 188 ? -4.053 5.350 14.358 1.00 92.19 188 CYS A N 1
ATOM 1491 C CA . CYS A 1 188 ? -2.727 4.758 14.257 1.00 92.19 188 CYS A CA 1
ATOM 1492 C C . CYS A 1 188 ? -2.711 3.347 14.846 1.00 92.19 188 CYS A C 1
ATOM 1494 O O . CYS A 1 188 ? -2.920 3.158 16.044 1.00 92.19 188 CYS A O 1
ATOM 1496 N N . LEU A 1 189 ? -2.420 2.349 14.015 1.00 91.62 189 LEU A N 1
ATOM 1497 C CA . LEU A 1 189 ? -2.266 0.954 14.419 1.00 91.62 189 LEU A CA 1
ATOM 1498 C C . LEU A 1 189 ? -0.783 0.623 14.550 1.00 91.62 189 LEU A C 1
ATOM 1500 O O . LEU A 1 189 ? -0.066 0.599 13.554 1.00 91.62 189 LEU A O 1
ATOM 1504 N N . VAL A 1 190 ? -0.320 0.342 15.764 1.00 89.50 190 VAL A N 1
ATOM 1505 C CA . VAL A 1 190 ? 1.105 0.132 16.053 1.00 89.50 190 VAL A CA 1
ATOM 1506 C C . VAL A 1 190 ? 1.351 -1.309 16.454 1.00 89.50 190 VAL A C 1
ATOM 1508 O O . VAL A 1 190 ? 0.600 -1.867 17.247 1.00 89.50 190 VAL A O 1
ATOM 1511 N N . GLY A 1 191 ? 2.430 -1.910 15.976 1.00 84.00 191 GLY A N 1
ATOM 1512 C CA . GLY A 1 191 ? 2.833 -3.230 16.439 1.00 84.00 191 GLY A CA 1
ATOM 1513 C C . GLY A 1 191 ? 3.969 -3.829 15.633 1.00 84.00 191 GLY A C 1
ATOM 1514 O O . GLY A 1 191 ? 4.386 -3.276 14.621 1.00 84.00 191 GLY A O 1
ATOM 1515 N N . GLN A 1 192 ? 4.457 -4.987 16.060 1.00 81.50 192 GLN A N 1
ATOM 1516 C CA . GLN A 1 192 ? 5.545 -5.687 15.372 1.00 81.50 192 GLN A CA 1
ATOM 1517 C C . GLN A 1 192 ? 5.140 -6.147 13.963 1.00 81.50 192 GLN A C 1
ATOM 1519 O O . GLN A 1 192 ? 3.953 -6.166 13.599 1.00 81.50 192 GLN A O 1
ATOM 1524 N N . TRP A 1 193 ? 6.121 -6.516 13.144 1.00 78.00 193 TRP A N 1
ATOM 1525 C CA . TRP A 1 193 ? 5.850 -7.162 11.864 1.00 78.00 193 TRP A CA 1
ATOM 1526 C C . TRP A 1 193 ? 4.994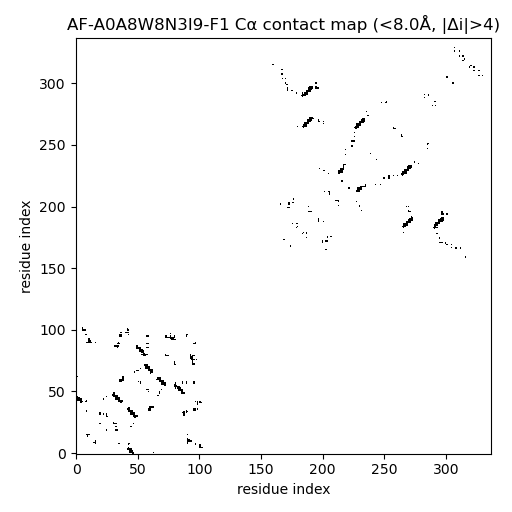 -8.425 12.073 1.00 78.00 193 TRP A C 1
ATOM 1528 O O . TRP A 1 193 ? 5.141 -9.130 13.068 1.00 78.00 193 TRP A O 1
ATOM 1538 N N . GLY A 1 194 ? 4.021 -8.664 11.191 1.00 70.88 194 GLY A N 1
ATOM 1539 C CA . GLY A 1 194 ? 3.081 -9.784 11.333 1.00 70.88 194 GLY A CA 1
ATOM 1540 C C . GLY A 1 194 ? 1.983 -9.617 12.400 1.00 70.88 194 GLY A C 1
ATOM 1541 O O . GLY A 1 194 ? 1.117 -10.478 12.505 1.00 70.88 194 GLY A O 1
ATOM 1542 N N . SER A 1 195 ? 1.921 -8.501 13.139 1.00 75.06 195 SER A N 1
ATOM 1543 C CA . SER A 1 195 ? 0.875 -8.254 14.161 1.00 75.06 195 SER A CA 1
ATOM 1544 C C . SER A 1 195 ? -0.532 -7.959 13.608 1.00 75.06 195 SER A C 1
ATOM 1546 O O . SER A 1 195 ? -1.425 -7.575 14.355 1.00 75.06 195 SER A O 1
ATOM 1548 N N . GLY A 1 196 ? -0.761 -8.101 12.300 1.00 76.50 196 GLY A N 1
ATOM 1549 C CA . GLY A 1 196 ? -2.087 -7.913 11.701 1.00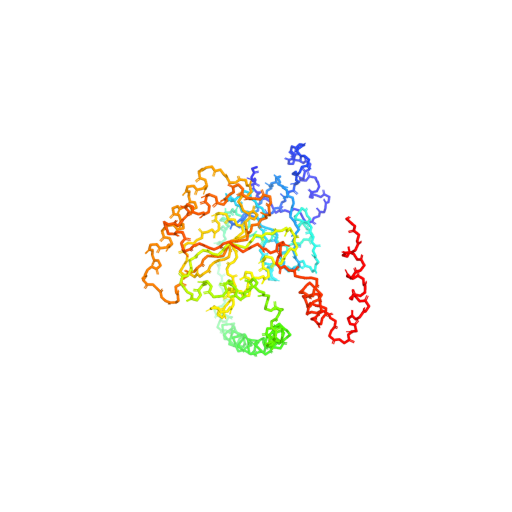 76.50 196 GLY A CA 1
ATOM 1550 C C . GLY A 1 196 ? -2.540 -6.454 11.548 1.00 76.50 196 GLY A C 1
ATOM 1551 O O . GLY A 1 196 ? -3.732 -6.217 11.347 1.00 76.50 196 GLY A O 1
ATOM 1552 N N . LYS A 1 197 ? -1.620 -5.477 11.600 1.00 86.25 197 LYS A N 1
ATOM 1553 C CA . LYS A 1 197 ? -1.915 -4.036 11.429 1.00 86.25 197 LYS A CA 1
ATOM 1554 C C . LYS A 1 197 ? -2.696 -3.750 10.150 1.00 86.25 197 LYS A C 1
ATOM 1556 O O . LYS A 1 197 ? -3.802 -3.225 10.208 1.00 86.25 197 LYS A O 1
ATOM 1561 N N . THR A 1 198 ? -2.159 -4.173 9.008 1.00 84.06 198 THR A N 1
ATOM 1562 C CA . THR A 1 198 ? -2.765 -3.954 7.688 1.00 84.06 198 THR A CA 1
ATOM 1563 C C . THR A 1 198 ? -4.117 -4.655 7.565 1.00 84.06 198 THR A C 1
ATOM 1565 O O . THR A 1 198 ? -5.067 -4.079 7.044 1.00 84.06 198 THR A O 1
ATOM 1568 N N . SER A 1 199 ? -4.244 -5.876 8.093 1.00 80.94 199 SER A N 1
ATOM 1569 C CA . SER A 1 199 ? -5.515 -6.612 8.098 1.00 80.94 199 SER A CA 1
ATOM 1570 C C . SER A 1 199 ? -6.581 -5.917 8.945 1.00 80.94 199 SER A C 1
ATOM 1572 O O . SER A 1 199 ? -7.737 -5.842 8.531 1.00 80.94 199 SER A O 1
ATOM 1574 N N . THR A 1 200 ? -6.196 -5.382 10.107 1.00 84.31 200 THR A N 1
ATOM 1575 C CA . THR A 1 200 ? -7.093 -4.627 10.993 1.00 84.31 200 THR A CA 1
ATOM 1576 C C . THR A 1 200 ? -7.495 -3.299 10.352 1.00 84.31 200 THR A C 1
ATOM 1578 O O . THR A 1 200 ? -8.677 -2.970 10.337 1.00 84.31 200 THR A O 1
ATOM 1581 N N . ALA A 1 201 ? -6.547 -2.576 9.742 1.00 88.88 201 ALA A N 1
ATOM 1582 C CA . ALA A 1 201 ? -6.811 -1.329 9.021 1.00 88.88 201 ALA A CA 1
ATOM 1583 C C . ALA A 1 201 ? -7.854 -1.521 7.912 1.00 88.88 201 ALA A C 1
ATOM 1585 O O . ALA A 1 201 ? -8.834 -0.783 7.853 1.00 88.88 201 ALA A O 1
ATOM 1586 N N . LYS A 1 202 ? -7.684 -2.559 7.079 1.00 85.81 202 LYS A N 1
ATOM 1587 C CA . LYS A 1 202 ? -8.624 -2.902 6.000 1.00 85.81 202 LYS A CA 1
ATOM 1588 C C . LYS A 1 202 ? -10.030 -3.197 6.523 1.00 85.81 202 LYS A C 1
ATOM 1590 O O . LYS A 1 202 ? -11.006 -2.786 5.913 1.00 85.81 202 LYS A O 1
ATOM 1595 N N . GLN A 1 203 ? -10.156 -3.881 7.656 1.00 83.44 203 GLN A N 1
ATOM 1596 C CA . GLN A 1 203 ? -11.469 -4.181 8.233 1.00 83.44 203 GLN A CA 1
ATOM 1597 C C . GLN A 1 203 ? -12.152 -2.961 8.837 1.00 83.44 203 GLN A C 1
ATOM 1599 O O . GLN A 1 203 ? -13.355 -2.784 8.646 1.00 83.44 203 GLN A O 1
ATOM 1604 N N . VAL A 1 204 ? -11.400 -2.121 9.559 1.00 87.88 204 VAL A N 1
ATOM 1605 C CA . VAL A 1 204 ? -11.933 -0.852 10.069 1.00 87.88 204 VAL A CA 1
ATOM 1606 C C . VAL A 1 204 ? -12.411 -0.009 8.891 1.00 87.88 204 VAL A C 1
ATOM 1608 O O . VAL A 1 204 ? -13.549 0.438 8.905 1.00 87.88 204 VAL A O 1
ATOM 1611 N N . TYR A 1 205 ? -11.605 0.106 7.833 1.00 88.12 205 TYR A N 1
ATOM 1612 C CA . TYR A 1 205 ? -11.981 0.788 6.596 1.00 88.12 205 TYR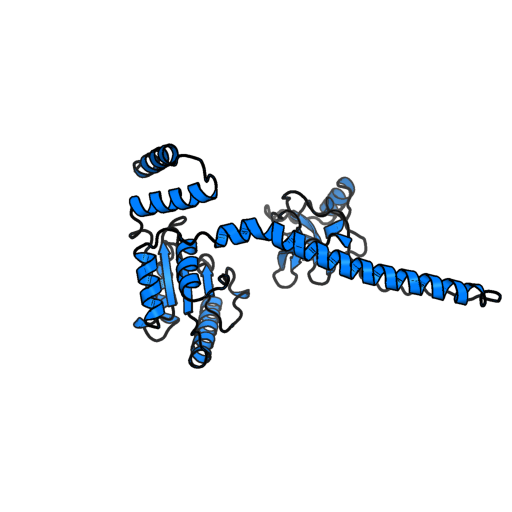 A CA 1
ATOM 1613 C C . TYR A 1 205 ? -13.286 0.248 5.997 1.00 88.12 205 TYR A C 1
ATOM 1615 O O . TYR A 1 205 ? -14.245 0.999 5.813 1.00 88.12 205 TYR A O 1
ATOM 1623 N N . ASN A 1 206 ? -13.353 -1.068 5.779 1.00 84.75 206 ASN A N 1
ATOM 1624 C CA . ASN A 1 206 ? -14.508 -1.736 5.178 1.00 84.75 206 ASN A CA 1
ATOM 1625 C C . ASN A 1 206 ? -15.789 -1.624 6.024 1.00 84.75 206 ASN A C 1
ATOM 1627 O O . ASN A 1 206 ? -16.880 -1.863 5.521 1.00 84.75 206 ASN A O 1
ATOM 1631 N N . SER A 1 207 ? -15.679 -1.272 7.311 1.00 84.69 207 SER A N 1
ATOM 1632 C CA . SER A 1 207 ? -16.845 -1.055 8.179 1.00 84.69 207 SER A CA 1
ATOM 1633 C C . SER A 1 207 ? -17.565 0.269 7.899 1.00 84.69 207 SER A C 1
ATOM 1635 O O . SER A 1 207 ? -18.707 0.432 8.321 1.00 84.69 207 SER A O 1
ATOM 1637 N N . PHE A 1 208 ? -16.909 1.205 7.207 1.00 81.19 208 PHE A N 1
ATOM 1638 C CA . PHE A 1 208 ? -17.468 2.512 6.841 1.00 81.19 208 PHE A CA 1
ATOM 1639 C C . PHE A 1 208 ? -17.603 2.694 5.331 1.00 81.19 208 PHE A C 1
ATOM 1641 O O . PHE A 1 208 ? -18.465 3.439 4.872 1.00 81.19 208 PHE A O 1
ATOM 1648 N N . ILE A 1 209 ? -16.748 2.025 4.560 1.00 79.56 209 ILE A N 1
ATOM 1649 C CA . ILE A 1 209 ? -16.644 2.180 3.116 1.00 79.56 209 ILE A CA 1
ATOM 1650 C C . ILE A 1 209 ? -16.847 0.807 2.472 1.00 79.56 209 ILE A C 1
ATOM 1652 O O . ILE A 1 209 ? -16.060 -0.107 2.688 1.00 79.56 209 ILE A O 1
ATOM 1656 N N . ASN A 1 210 ? -17.873 0.665 1.632 1.00 69.62 210 ASN A N 1
ATOM 1657 C CA . ASN A 1 210 ? -18.171 -0.585 0.916 1.00 69.62 210 ASN A CA 1
ATOM 1658 C C . ASN A 1 210 ? -17.328 -0.767 -0.365 1.00 69.62 210 ASN A C 1
ATOM 1660 O O . ASN A 1 210 ? -17.743 -1.452 -1.299 1.00 69.62 210 ASN A O 1
ATOM 1664 N N . THR A 1 211 ? -16.168 -0.117 -0.441 1.00 70.19 211 THR A N 1
ATOM 1665 C CA . THR A 1 211 ? -15.241 -0.165 -1.580 1.00 70.19 211 THR A CA 1
ATOM 1666 C C . THR A 1 211 ? -13.856 -0.622 -1.128 1.00 70.19 211 THR A C 1
ATOM 1668 O O . THR A 1 211 ? -13.584 -0.777 0.062 1.00 70.19 211 THR A O 1
ATOM 1671 N N . HIS A 1 212 ? -12.973 -0.887 -2.090 1.00 69.69 212 HIS A N 1
ATOM 1672 C CA . HIS A 1 212 ? -11.622 -1.347 -1.794 1.00 69.69 212 HIS A CA 1
ATOM 1673 C C . HIS A 1 212 ? -10.794 -0.236 -1.126 1.00 69.69 212 HIS A C 1
ATOM 1675 O O . HIS A 1 212 ? -10.805 0.893 -1.622 1.00 69.69 212 HIS A O 1
ATOM 1681 N N . PRO A 1 213 ? -10.036 -0.545 -0.056 1.00 74.94 213 PRO A N 1
ATOM 1682 C CA . PRO A 1 213 ? -9.197 0.441 0.606 1.00 74.94 213 PRO A CA 1
ATOM 1683 C C . PRO A 1 213 ? -8.124 1.008 -0.317 1.00 74.94 213 PRO A C 1
ATOM 1685 O O . PRO A 1 213 ? -7.359 0.254 -0.920 1.00 74.94 213 PRO A O 1
ATOM 1688 N N . VAL A 1 214 ? -8.018 2.336 -0.358 1.00 76.19 214 VAL A N 1
ATOM 1689 C CA . VAL A 1 214 ? -6.886 3.032 -0.977 1.00 76.19 214 VAL A CA 1
ATOM 1690 C C . VAL A 1 214 ? -5.702 2.953 -0.014 1.00 76.19 214 VAL A C 1
ATOM 1692 O O . VAL A 1 214 ? -5.732 3.547 1.066 1.00 76.19 214 VAL A O 1
ATOM 1695 N N . ILE A 1 215 ? -4.681 2.176 -0.383 1.00 77.06 215 ILE A N 1
ATOM 1696 C CA . ILE A 1 215 ? -3.474 1.980 0.427 1.00 77.06 215 ILE A CA 1
ATOM 1697 C C . ILE A 1 215 ? -2.327 2.761 -0.199 1.00 77.06 215 ILE A C 1
ATOM 1699 O O . ILE A 1 215 ? -1.911 2.475 -1.319 1.00 77.06 215 ILE A O 1
ATOM 1703 N N . ILE A 1 216 ? -1.804 3.724 0.548 1.00 72.69 216 ILE A N 1
ATOM 1704 C CA . ILE A 1 216 ? -0.702 4.583 0.135 1.00 72.69 216 ILE A CA 1
ATOM 1705 C C . ILE A 1 216 ? 0.585 4.002 0.708 1.00 72.69 216 ILE A C 1
ATOM 1707 O O . ILE A 1 216 ? 0.749 3.889 1.925 1.00 72.69 216 ILE A O 1
ATOM 1711 N N . GLN A 1 217 ? 1.480 3.611 -0.199 1.00 68.00 217 GLN A N 1
ATOM 1712 C CA . GLN A 1 217 ? 2.775 3.000 0.111 1.00 68.00 217 GLN A CA 1
ATOM 1713 C C . GLN A 1 217 ? 3.961 3.920 -0.206 1.00 68.00 217 GLN A C 1
ATOM 1715 O O . GLN A 1 217 ? 5.073 3.592 0.185 1.00 68.00 217 GLN A O 1
ATOM 1720 N N . HIS A 1 218 ? 3.731 5.064 -0.872 1.00 58.56 218 HIS A N 1
ATOM 1721 C CA . HIS A 1 218 ? 4.745 6.070 -1.226 1.00 58.56 218 HIS A CA 1
ATOM 1722 C C . HIS A 1 218 ? 4.215 7.507 -1.025 1.00 58.56 218 HIS A C 1
ATOM 1724 O O . HIS A 1 218 ? 3.067 7.795 -1.362 1.00 58.56 218 HIS A O 1
ATOM 1730 N N . SER A 1 219 ? 5.032 8.430 -0.494 1.00 51.19 219 SER A N 1
ATOM 1731 C CA . SER A 1 219 ? 4.643 9.833 -0.222 1.00 51.19 219 SER A CA 1
ATOM 1732 C C . SER A 1 219 ? 4.261 10.597 -1.500 1.00 51.19 219 SER A C 1
ATOM 1734 O O . SER A 1 219 ? 3.378 11.461 -1.481 1.00 51.19 219 SER A O 1
ATOM 1736 N N . SER A 1 220 ? 4.871 10.217 -2.626 1.00 48.72 220 SER A N 1
ATOM 1737 C CA . SER A 1 220 ? 4.583 10.706 -3.979 1.00 48.72 220 SER A CA 1
ATOM 1738 C C . SER A 1 220 ? 3.215 10.269 -4.510 1.00 48.72 220 SER A C 1
ATOM 1740 O O . SER A 1 220 ? 2.625 10.983 -5.310 1.00 48.72 220 SER A O 1
ATOM 1742 N N . THR A 1 221 ? 2.676 9.145 -4.026 1.00 52.50 221 THR A N 1
ATOM 1743 C CA . THR A 1 221 ? 1.340 8.640 -4.405 1.00 52.50 221 THR A CA 1
ATOM 1744 C C . THR A 1 221 ? 0.210 9.222 -3.557 1.00 52.50 221 THR A C 1
ATOM 1746 O O . THR A 1 221 ? -0.952 8.881 -3.764 1.00 52.50 221 THR A O 1
ATOM 1749 N N . PHE A 1 222 ? 0.530 10.099 -2.594 1.00 57.53 222 PHE A N 1
ATOM 1750 C CA . PHE A 1 222 ? -0.492 10.829 -1.855 1.00 57.53 222 PHE A CA 1
ATOM 1751 C C . PHE A 1 222 ? -1.100 11.913 -2.742 1.00 57.53 222 PHE A C 1
ATOM 1753 O O . PHE A 1 222 ? -0.581 13.037 -2.800 1.00 57.53 222 PHE A O 1
ATOM 1760 N N . ASP A 1 223 ? -2.188 11.548 -3.410 1.00 56.84 223 ASP A N 1
ATOM 1761 C CA . ASP A 1 223 ? -3.097 12.471 -4.073 1.00 56.84 223 ASP A CA 1
ATOM 1762 C C . ASP A 1 223 ? -4.268 12.802 -3.136 1.00 56.84 223 ASP A C 1
ATOM 1764 O O . ASP A 1 223 ? -4.787 11.940 -2.419 1.00 56.84 223 ASP A O 1
ATOM 1768 N N . VAL A 1 224 ? -4.648 14.078 -3.094 1.00 54.38 224 VAL A N 1
ATOM 1769 C CA . VAL A 1 224 ? -5.617 14.627 -2.136 1.00 54.38 224 VAL A CA 1
ATOM 1770 C C . VAL A 1 224 ? -7.031 14.317 -2.636 1.00 54.38 224 VAL A C 1
ATOM 1772 O O . VAL A 1 224 ? -7.736 15.177 -3.153 1.00 54.38 224 VAL A O 1
ATOM 1775 N N . GLY A 1 225 ? -7.444 13.056 -2.507 1.00 58.69 225 GLY A N 1
ATOM 1776 C CA . GLY A 1 225 ? -8.814 12.616 -2.773 1.00 58.69 225 GLY A CA 1
ATOM 1777 C C . GLY A 1 225 ? -9.729 12.750 -1.548 1.00 58.69 225 GLY A C 1
ATOM 1778 O O . GLY A 1 225 ? -9.287 12.644 -0.409 1.00 58.69 225 GLY A O 1
ATOM 1779 N N . TYR A 1 226 ? -11.038 12.910 -1.768 1.00 62.50 226 TYR A N 1
ATOM 1780 C CA . TYR A 1 226 ? -12.066 13.002 -0.710 1.00 62.50 226 TYR A CA 1
ATOM 1781 C C . TYR A 1 226 ? -12.415 11.658 -0.033 1.00 62.50 226 TYR A C 1
ATOM 1783 O O . TYR A 1 226 ? -13.475 11.527 0.575 1.00 62.50 226 TYR A O 1
ATOM 1791 N N . GLN A 1 227 ? -11.576 10.629 -0.159 1.00 73.81 227 GLN A N 1
ATOM 1792 C CA . GLN A 1 227 ? -11.865 9.285 0.350 1.00 73.81 227 GLN A CA 1
ATOM 1793 C C . GLN A 1 227 ? -10.999 8.970 1.572 1.00 73.81 227 GLN A C 1
ATOM 1795 O O . GLN A 1 227 ? -9.881 9.479 1.670 1.00 73.81 227 GLN A O 1
ATOM 1800 N N . PRO A 1 228 ? -11.471 8.131 2.512 1.00 79.75 228 PRO A N 1
ATOM 1801 C CA . PRO A 1 228 ? -10.602 7.606 3.550 1.00 79.75 228 PRO A CA 1
ATOM 1802 C C . PRO A 1 228 ? -9.410 6.878 2.932 1.00 79.75 228 PRO A C 1
ATOM 1804 O O . PRO A 1 228 ? -9.524 6.279 1.857 1.00 79.75 228 PRO A O 1
ATOM 1807 N N . VAL A 1 229 ? -8.280 6.892 3.632 1.00 86.44 229 VAL A N 1
ATOM 1808 C CA . VAL A 1 229 ? -7.018 6.319 3.145 1.00 86.44 229 VAL A CA 1
ATOM 1809 C C . VAL A 1 229 ? -6.309 5.530 4.237 1.00 86.44 229 VAL A C 1
ATOM 1811 O O . VAL A 1 229 ? -6.397 5.854 5.424 1.00 86.44 229 VAL A O 1
ATOM 1814 N N . ILE A 1 230 ? -5.585 4.491 3.826 1.00 87.19 230 ILE A N 1
ATOM 1815 C CA . ILE A 1 230 ? -4.688 3.728 4.693 1.00 87.19 230 ILE A CA 1
ATOM 1816 C C . ILE A 1 230 ? -3.250 4.031 4.273 1.00 87.19 230 ILE A C 1
ATOM 1818 O O . ILE A 1 230 ? -2.859 3.733 3.151 1.00 87.19 230 ILE A O 1
ATOM 1822 N N . PHE A 1 231 ? -2.445 4.576 5.173 1.00 85.00 231 PHE A N 1
ATOM 1823 C CA . PHE A 1 231 ? -1.007 4.716 4.994 1.00 85.00 231 PHE A CA 1
ATOM 1824 C C . PHE A 1 231 ? -0.273 3.539 5.602 1.00 85.00 231 PHE A C 1
ATOM 1826 O O . PHE A 1 231 ? -0.438 3.244 6.792 1.00 85.00 231 PHE A O 1
ATOM 1833 N N . ASP A 1 232 ? 0.591 2.924 4.801 1.00 78.62 232 ASP A N 1
ATOM 1834 C CA . ASP A 1 232 ? 1.518 1.936 5.320 1.00 78.62 232 ASP A CA 1
ATOM 1835 C C . ASP A 1 232 ? 2.774 2.621 5.868 1.00 78.62 232 ASP A C 1
ATOM 1837 O O . ASP A 1 232 ? 3.580 3.149 5.106 1.00 78.62 232 ASP A O 1
ATOM 1841 N N . GLY A 1 233 ? 2.954 2.658 7.190 1.00 65.25 233 GLY A N 1
ATOM 1842 C CA . GLY A 1 233 ? 4.025 3.438 7.826 1.00 65.25 233 GLY A CA 1
ATOM 1843 C C . GLY A 1 233 ? 5.438 2.901 7.635 1.00 65.25 233 GLY A C 1
ATOM 1844 O O . GLY A 1 233 ? 6.366 3.530 8.135 1.00 65.25 233 GLY A O 1
ATOM 1845 N N . ALA A 1 234 ? 5.636 1.840 6.842 1.00 61.22 234 ALA A N 1
ATOM 1846 C CA . ALA A 1 234 ? 6.930 1.582 6.196 1.00 61.22 234 ALA A CA 1
ATOM 1847 C C . ALA A 1 234 ? 7.475 2.849 5.504 1.00 61.22 234 ALA A C 1
ATOM 1849 O O . ALA A 1 234 ? 8.676 3.106 5.510 1.00 61.22 234 ALA A O 1
ATOM 1850 N N . LEU A 1 235 ? 6.559 3.689 5.018 1.00 60.50 235 LEU A N 1
ATOM 1851 C CA . LEU A 1 235 ? 6.795 5.030 4.507 1.00 60.50 235 LEU A CA 1
ATOM 1852 C C . LEU A 1 235 ? 7.556 5.972 5.423 1.00 60.50 235 LEU A C 1
ATOM 1854 O O . LEU A 1 235 ? 8.243 6.857 4.935 1.00 60.50 235 LEU A O 1
ATOM 1858 N N . LEU A 1 236 ? 7.376 5.848 6.735 1.00 63.94 236 LEU A N 1
ATOM 1859 C CA . LEU A 1 236 ? 7.801 6.872 7.677 1.00 63.94 236 LEU A CA 1
ATOM 1860 C C . LEU A 1 236 ? 9.208 6.620 8.239 1.00 63.94 236 LEU A C 1
ATOM 1862 O O . LEU A 1 236 ? 9.717 7.444 8.998 1.00 63.94 236 LEU A O 1
ATOM 1866 N N . LYS A 1 237 ? 9.839 5.496 7.869 1.00 64.81 237 LYS A N 1
ATOM 1867 C CA . LYS A 1 237 ? 11.114 5.045 8.445 1.00 64.81 237 LYS A CA 1
ATOM 1868 C C . LYS A 1 237 ? 12.297 5.951 8.092 1.00 64.81 237 LYS A C 1
ATOM 1870 O O . LYS A 1 237 ? 13.208 6.085 8.901 1.00 64.81 237 LYS A O 1
ATOM 1875 N N . GLU A 1 238 ? 12.266 6.582 6.920 1.00 64.69 238 GLU A N 1
ATOM 1876 C CA . GLU A 1 238 ? 13.394 7.351 6.369 1.00 64.69 238 GLU A CA 1
ATOM 1877 C C . GLU A 1 238 ? 12.990 8.757 5.897 1.00 64.69 238 GLU A C 1
ATOM 1879 O O . GLU A 1 238 ? 13.689 9.369 5.093 1.00 64.69 238 GLU A O 1
ATOM 1884 N N . ILE A 1 239 ? 11.868 9.297 6.390 1.00 71.69 239 ILE A N 1
ATOM 1885 C CA . ILE A 1 239 ? 11.369 10.580 5.879 1.00 71.69 239 ILE A CA 1
ATOM 1886 C C . ILE A 1 239 ? 12.239 11.742 6.350 1.00 71.69 239 ILE A C 1
ATOM 1888 O O . ILE A 1 239 ? 12.509 11.929 7.546 1.00 71.69 239 ILE A O 1
ATOM 1892 N N . THR A 1 240 ? 12.641 12.563 5.391 1.00 79.31 240 THR A N 1
ATOM 1893 C CA . THR A 1 240 ? 13.349 13.816 5.632 1.00 79.31 240 THR A CA 1
ATOM 1894 C C . THR A 1 240 ? 12.428 14.841 6.303 1.00 79.31 240 THR A C 1
ATOM 1896 O O . THR A 1 240 ? 11.201 14.722 6.289 1.00 79.31 240 THR A O 1
ATOM 1899 N N . ASN A 1 241 ? 13.002 15.892 6.895 1.00 81.12 241 ASN A N 1
ATOM 1900 C CA . ASN A 1 241 ? 12.194 16.978 7.467 1.00 81.12 241 ASN A CA 1
ATOM 1901 C C . ASN A 1 241 ? 11.346 17.689 6.397 1.00 81.12 241 ASN A C 1
ATOM 1903 O O . ASN A 1 241 ? 10.211 18.056 6.671 1.00 81.12 241 ASN A O 1
ATOM 1907 N N . VAL A 1 242 ? 11.849 17.786 5.162 1.00 80.44 242 VAL A N 1
ATOM 1908 C CA . VAL A 1 242 ? 11.100 18.357 4.033 1.00 80.44 242 VAL A CA 1
ATOM 1909 C C . VAL A 1 242 ? 9.861 17.515 3.713 1.00 80.44 242 VAL A C 1
ATOM 1911 O O . VAL A 1 242 ? 8.772 18.056 3.544 1.00 80.44 242 VAL A O 1
ATOM 1914 N N . GLU A 1 243 ? 9.986 16.186 3.689 1.00 77.00 243 GLU A N 1
ATOM 1915 C CA . GLU A 1 243 ? 8.848 15.286 3.453 1.00 77.00 243 GLU A CA 1
ATOM 1916 C C . GLU A 1 243 ? 7.844 15.288 4.610 1.00 77.00 243 GLU A C 1
ATOM 1918 O O . GLU A 1 243 ? 6.640 15.178 4.376 1.00 77.00 243 GLU A O 1
ATOM 1923 N N . LYS A 1 244 ? 8.313 15.452 5.857 1.00 79.38 244 LYS A N 1
ATOM 1924 C CA . LYS A 1 244 ? 7.438 15.656 7.026 1.00 79.38 244 LYS A CA 1
ATOM 1925 C C . LYS A 1 244 ? 6.561 16.886 6.852 1.00 79.38 244 LYS A C 1
ATOM 1927 O O . LYS A 1 244 ? 5.357 16.805 7.100 1.00 79.38 244 LYS A O 1
ATOM 1932 N N . ASP A 1 245 ? 7.154 17.993 6.418 1.00 81.69 245 ASP A N 1
ATOM 1933 C CA . ASP A 1 245 ? 6.441 19.251 6.213 1.00 81.69 245 ASP A CA 1
ATOM 1934 C C . ASP A 1 245 ? 5.454 19.139 5.046 1.00 81.69 245 ASP A C 1
ATOM 1936 O O . ASP A 1 245 ? 4.290 19.512 5.181 1.00 81.69 245 ASP A O 1
ATOM 1940 N N . GLN A 1 246 ? 5.857 18.513 3.936 1.00 81.75 246 GLN A N 1
ATOM 1941 C CA . GLN A 1 246 ? 4.954 18.245 2.813 1.00 81.75 246 GLN A CA 1
ATOM 1942 C C . GLN A 1 246 ? 3.770 17.358 3.212 1.00 81.75 246 GLN A C 1
ATOM 1944 O O . GLN A 1 246 ? 2.633 17.638 2.831 1.00 81.75 246 GLN A O 1
ATOM 1949 N N . LEU A 1 247 ? 4.015 16.293 3.981 1.00 80.31 247 LEU A N 1
ATOM 1950 C CA . LEU A 1 247 ? 2.964 15.407 4.477 1.00 80.31 247 LEU A CA 1
ATOM 1951 C C . LEU A 1 247 ? 2.017 16.149 5.425 1.00 80.31 247 LEU A C 1
ATOM 1953 O O . LEU A 1 247 ? 0.804 15.964 5.339 1.00 80.31 247 LEU A O 1
ATOM 1957 N N . ARG A 1 248 ? 2.556 17.009 6.296 1.00 84.00 248 ARG A N 1
ATOM 1958 C CA . ARG A 1 248 ? 1.763 17.852 7.194 1.00 84.00 248 ARG A CA 1
ATOM 1959 C C . ARG A 1 248 ? 0.835 18.773 6.412 1.00 84.00 248 ARG A C 1
ATOM 1961 O O . ARG A 1 248 ? -0.363 18.762 6.676 1.00 84.00 248 ARG A O 1
ATOM 1968 N N . GLU A 1 249 ? 1.355 19.515 5.438 1.00 82.31 249 GLU A N 1
ATOM 1969 C CA . GLU A 1 249 ? 0.546 20.434 4.627 1.00 82.31 249 GLU A CA 1
ATOM 1970 C C . GLU A 1 249 ? -0.516 19.692 3.809 1.00 82.31 249 GLU A C 1
ATOM 1972 O O . GLU A 1 249 ? -1.674 20.109 3.757 1.00 82.31 249 GLU A O 1
ATOM 1977 N N . LYS A 1 250 ? -0.161 18.531 3.247 1.00 80.69 250 LYS A N 1
ATOM 1978 C CA . LYS A 1 250 ? -1.090 17.645 2.537 1.00 80.69 250 LYS A CA 1
ATOM 1979 C C . LYS A 1 250 ? -2.227 17.156 3.439 1.00 80.69 250 LYS A C 1
ATOM 1981 O O . LYS A 1 250 ? -3.389 17.239 3.051 1.00 80.69 250 LYS A O 1
ATOM 1986 N N . ILE A 1 251 ? -1.914 16.685 4.646 1.00 80.00 251 ILE A N 1
ATOM 1987 C CA . ILE A 1 251 ? -2.909 16.198 5.614 1.00 80.00 251 ILE A CA 1
ATOM 1988 C C . ILE A 1 251 ? -3.773 17.344 6.151 1.00 80.00 251 ILE A C 1
ATOM 1990 O O . ILE A 1 251 ? -4.984 17.184 6.297 1.00 80.00 251 ILE A O 1
ATOM 1994 N N . LYS A 1 252 ? -3.181 18.513 6.396 1.00 80.19 252 LYS A N 1
ATOM 1995 C CA . LYS A 1 252 ? -3.908 19.712 6.816 1.00 80.19 252 LYS A CA 1
ATOM 1996 C C . LYS A 1 252 ? -4.893 20.164 5.739 1.00 80.19 252 LYS A C 1
ATOM 1998 O O . LYS A 1 252 ? -6.075 20.307 6.031 1.00 80.19 252 LYS A O 1
ATOM 2003 N N . THR A 1 253 ? -4.431 20.276 4.493 1.00 79.06 253 THR A N 1
ATOM 2004 C CA . THR A 1 253 ? -5.270 20.618 3.330 1.00 79.06 253 THR A CA 1
ATOM 2005 C C . THR A 1 253 ? -6.405 19.615 3.155 1.00 79.06 253 THR A C 1
ATOM 2007 O O . THR A 1 253 ? -7.550 20.001 2.928 1.00 79.06 253 THR A O 1
ATOM 2010 N N . LEU A 1 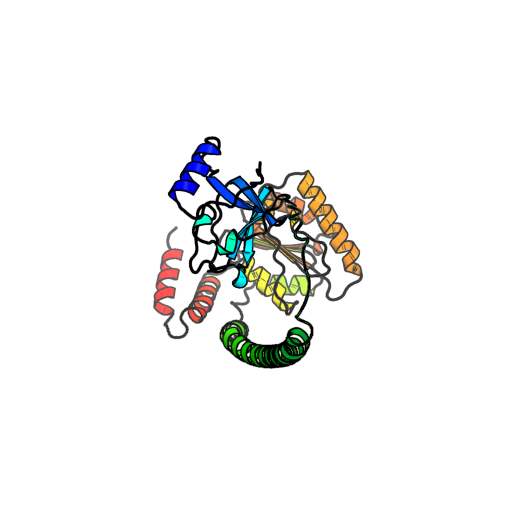254 ? -6.100 18.321 3.301 1.00 77.31 254 LEU A N 1
ATOM 2011 C CA . LEU A 1 254 ? -7.090 17.253 3.286 1.00 77.31 254 LEU A CA 1
ATOM 2012 C C . LEU A 1 254 ? -8.159 17.548 4.358 1.00 77.31 254 LEU A C 1
ATOM 2014 O O . LEU A 1 254 ? -9.310 17.763 3.995 1.00 77.31 254 LEU A O 1
ATOM 2018 N N . PHE A 1 255 ? -7.800 17.695 5.640 1.00 74.44 255 PHE A N 1
ATOM 2019 C CA . PHE A 1 255 ? -8.762 17.958 6.725 1.00 74.44 255 PHE A CA 1
ATOM 2020 C C . PHE A 1 255 ? -9.525 19.293 6.630 1.00 74.44 255 PHE A C 1
ATOM 2022 O O . PHE A 1 255 ? -10.684 19.360 7.045 1.00 74.44 255 PHE A O 1
ATOM 2029 N N . GLU A 1 256 ? -8.922 20.348 6.089 1.00 74.12 256 GLU A N 1
ATOM 2030 C CA . GLU A 1 256 ? -9.603 21.630 5.863 1.00 74.12 256 GLU A CA 1
ATOM 2031 C C . GLU A 1 256 ? -10.672 21.504 4.770 1.00 74.12 256 GLU A C 1
ATOM 2033 O O . GLU A 1 256 ? -11.808 21.955 4.945 1.00 74.12 256 GLU A O 1
ATOM 2038 N N . ASN A 1 257 ? -10.352 20.796 3.684 1.00 65.88 257 ASN A N 1
ATOM 2039 C CA . ASN A 1 257 ? -11.295 20.503 2.606 1.00 65.88 257 ASN A CA 1
ATOM 2040 C C . ASN A 1 257 ? -12.371 19.479 3.026 1.00 65.88 257 ASN A C 1
ATOM 2042 O O . ASN A 1 257 ? -13.482 19.494 2.493 1.00 65.88 257 ASN A O 1
ATOM 2046 N N . MET A 1 258 ? -12.077 18.629 4.019 1.00 64.62 258 MET A N 1
ATOM 2047 C CA . MET A 1 258 ? -12.969 17.585 4.548 1.00 64.62 258 MET A CA 1
ATOM 2048 C C . MET A 1 258 ? -14.189 18.075 5.320 1.00 64.62 258 MET A C 1
ATOM 2050 O O . MET A 1 258 ? -15.158 17.327 5.448 1.00 64.62 258 MET A O 1
ATOM 2054 N N . LEU A 1 259 ? -14.171 19.296 5.862 1.00 58.38 259 LEU A N 1
ATOM 2055 C CA . LEU A 1 259 ? -15.285 19.831 6.660 1.00 58.38 259 LEU A CA 1
ATOM 2056 C C . LEU A 1 259 ? -16.606 19.938 5.870 1.00 58.38 259 LEU A C 1
ATOM 2058 O O . LEU A 1 259 ? -17.644 20.234 6.459 1.00 58.38 259 LEU A O 1
ATOM 2062 N N . ARG A 1 260 ? -16.572 19.709 4.549 1.00 59.12 260 ARG A N 1
ATOM 2063 C CA . ARG A 1 260 ? -17.670 19.963 3.609 1.00 59.12 260 ARG A CA 1
ATOM 2064 C C . ARG A 1 260 ? -18.227 18.717 2.899 1.00 59.12 260 ARG A C 1
ATOM 2066 O O . ARG A 1 260 ? -19.168 18.875 2.129 1.00 59.12 260 ARG A O 1
ATOM 2073 N N . SER A 1 261 ? -17.698 17.508 3.133 1.00 59.81 261 SER A N 1
ATOM 2074 C CA . SER A 1 261 ? -18.095 16.284 2.402 1.00 59.81 261 SER A CA 1
ATOM 2075 C C . SER A 1 261 ? -18.591 15.144 3.303 1.00 59.81 261 SER A C 1
ATOM 2077 O O . SER A 1 261 ? -18.017 14.892 4.361 1.00 59.81 261 SER A O 1
ATOM 2079 N N . GLU A 1 262 ? -19.599 14.400 2.837 1.00 61.00 262 GLU A N 1
ATOM 2080 C CA . GLU A 1 262 ? -20.059 13.128 3.415 1.00 61.00 262 GLU A CA 1
ATOM 2081 C C . GLU A 1 262 ? -19.887 11.997 2.373 1.00 61.00 262 GLU A C 1
ATOM 2083 O O . GLU A 1 262 ? -20.270 12.194 1.217 1.00 61.00 262 GLU A O 1
ATOM 2088 N N . PRO A 1 263 ? -19.339 10.818 2.735 1.00 62.38 263 PRO A N 1
ATOM 2089 C CA . PRO A 1 263 ? -18.860 10.445 4.065 1.00 62.38 263 PRO A CA 1
ATOM 2090 C C . PRO A 1 263 ? -17.564 11.179 4.430 1.00 62.38 263 PRO A C 1
ATOM 2092 O O . PRO A 1 263 ? -16.678 11.363 3.595 1.00 62.38 263 PRO A O 1
ATOM 2095 N N . ARG A 1 264 ? -17.453 11.599 5.693 1.00 71.19 264 ARG A N 1
ATOM 2096 C CA . ARG A 1 264 ? -16.252 12.285 6.190 1.00 71.19 264 ARG A CA 1
ATOM 2097 C C . ARG A 1 264 ? -15.044 11.358 6.100 1.00 71.19 264 ARG A C 1
ATOM 2099 O O . ARG A 1 264 ? -15.094 10.263 6.671 1.00 71.19 264 ARG A O 1
ATOM 2106 N N . PRO A 1 265 ? -13.960 11.763 5.427 1.00 77.12 265 PRO A N 1
ATOM 2107 C CA . PRO A 1 265 ? -12.833 10.877 5.298 1.00 77.12 265 PRO A CA 1
ATOM 2108 C C . PRO A 1 265 ? -11.999 10.849 6.580 1.00 77.12 265 PRO A C 1
ATOM 2110 O O . PRO A 1 265 ? -11.994 11.773 7.390 1.00 77.12 265 PRO A O 1
ATOM 2113 N N . PHE A 1 266 ? -11.329 9.725 6.782 1.00 86.81 266 PHE A N 1
ATOM 2114 C CA . PHE A 1 266 ? -10.455 9.460 7.915 1.00 86.81 266 PHE A CA 1
ATOM 2115 C C . PHE A 1 266 ? -9.174 8.816 7.401 1.00 86.81 266 PHE A C 1
ATOM 2117 O O . PHE A 1 266 ? -9.136 8.230 6.315 1.00 86.81 266 PHE A O 1
ATOM 2124 N N . ILE A 1 267 ? -8.120 8.908 8.196 1.00 89.19 267 ILE A N 1
ATOM 2125 C CA . ILE A 1 267 ? -6.814 8.364 7.860 1.00 89.19 267 ILE A CA 1
ATOM 2126 C C . ILE A 1 267 ? -6.501 7.231 8.831 1.00 89.19 267 ILE A C 1
ATOM 2128 O O . ILE A 1 267 ? -6.611 7.398 10.045 1.00 89.19 267 ILE A O 1
ATOM 2132 N N . ILE A 1 268 ? -6.075 6.085 8.304 1.00 91.44 268 ILE A N 1
ATOM 2133 C CA . ILE A 1 268 ? -5.486 5.011 9.107 1.00 91.44 268 ILE A CA 1
ATOM 2134 C C . ILE A 1 268 ? -3.994 4.937 8.790 1.00 91.44 268 ILE A C 1
ATOM 2136 O O . ILE A 1 268 ? -3.636 4.807 7.629 1.00 91.44 268 ILE A O 1
ATOM 2140 N N . ILE A 1 269 ? -3.118 4.977 9.791 1.00 90.44 269 ILE A N 1
ATOM 2141 C CA . ILE A 1 269 ? -1.669 4.785 9.626 1.00 90.44 269 ILE A CA 1
ATOM 2142 C C . ILE A 1 269 ? -1.258 3.497 10.341 1.00 90.44 269 ILE A C 1
ATOM 2144 O O . ILE A 1 269 ? -1.546 3.326 11.527 1.00 90.44 269 ILE A O 1
ATOM 2148 N N . THR A 1 270 ? -0.564 2.588 9.661 1.00 90.31 270 THR A N 1
ATOM 2149 C CA . THR A 1 270 ? 0.101 1.445 10.311 1.00 90.31 270 THR A CA 1
ATOM 2150 C C . THR A 1 270 ? 1.523 1.833 10.700 1.00 90.31 270 THR A C 1
ATOM 2152 O O . THR A 1 270 ? 2.198 2.493 9.933 1.00 90.31 270 THR A O 1
ATOM 2155 N N . LEU A 1 271 ? 2.008 1.446 11.877 1.00 88.38 271 LEU A N 1
ATOM 2156 C CA . LEU A 1 271 ? 3.365 1.760 12.340 1.00 88.38 271 LEU A CA 1
ATOM 2157 C C . LEU A 1 271 ? 4.031 0.527 12.929 1.00 88.38 271 LEU A C 1
ATOM 2159 O O . LEU A 1 271 ? 3.395 -0.256 13.643 1.00 88.38 271 LEU A O 1
ATOM 2163 N N . ASP A 1 272 ? 5.325 0.382 12.671 1.00 85.75 272 ASP A N 1
ATOM 2164 C CA . ASP A 1 272 ? 6.132 -0.601 13.379 1.00 85.75 272 ASP A CA 1
ATOM 2165 C C . ASP A 1 272 ? 6.477 -0.112 14.795 1.00 85.75 272 ASP A C 1
ATOM 2167 O O . ASP A 1 272 ? 6.475 1.082 15.100 1.00 85.75 272 ASP A O 1
ATOM 2171 N N . GLU A 1 273 ? 6.709 -1.049 15.713 1.00 79.44 273 GLU A N 1
ATOM 2172 C CA . GLU A 1 273 ? 6.901 -0.733 17.134 1.00 79.44 273 GLU A CA 1
ATOM 2173 C C . GLU A 1 273 ? 8.221 0.010 17.429 1.00 79.44 273 GLU A C 1
ATOM 2175 O O . GLU A 1 273 ? 8.304 0.744 18.417 1.00 79.44 273 GLU A O 1
ATOM 2180 N N . ASP A 1 274 ? 9.222 -0.128 16.556 1.00 79.56 274 ASP A N 1
ATOM 2181 C CA . ASP A 1 274 ? 10.484 0.626 16.564 1.00 79.56 274 ASP A CA 1
ATOM 2182 C C . ASP A 1 274 ? 10.297 2.099 16.136 1.00 79.56 274 ASP A C 1
ATOM 2184 O O . ASP A 1 274 ? 11.142 2.952 16.413 1.00 79.56 274 ASP A O 1
ATOM 2188 N N . MET A 1 275 ? 9.145 2.446 15.555 1.00 78.88 275 MET A N 1
ATOM 2189 C CA . MET A 1 275 ? 8.831 3.792 15.066 1.00 78.88 275 MET A CA 1
ATOM 2190 C C . MET A 1 275 ? 8.154 4.704 16.103 1.00 78.88 275 MET A C 1
ATOM 2192 O O . MET A 1 275 ? 7.538 5.712 15.755 1.00 78.88 275 MET A O 1
ATOM 2196 N N . LYS A 1 276 ? 8.277 4.405 17.404 1.00 77.19 276 LYS A N 1
ATOM 2197 C CA . LYS A 1 276 ? 7.697 5.232 18.487 1.00 77.19 276 LYS A CA 1
ATOM 2198 C C . LYS A 1 276 ? 8.149 6.694 18.458 1.00 77.19 276 LYS A C 1
ATOM 2200 O O . LYS A 1 276 ? 7.385 7.571 18.852 1.00 77.19 276 LYS A O 1
ATOM 2205 N N . HIS A 1 277 ? 9.353 6.966 17.959 1.00 82.81 277 HIS A N 1
ATOM 2206 C CA . HIS A 1 277 ? 9.886 8.322 17.810 1.00 82.81 277 HIS A CA 1
ATOM 2207 C C . HIS A 1 277 ? 9.022 9.217 16.895 1.00 82.81 277 HIS A C 1
ATOM 2209 O O . HIS A 1 277 ? 9.084 10.440 16.993 1.00 82.81 277 HIS A O 1
ATOM 2215 N N . LEU A 1 278 ? 8.164 8.629 16.053 1.00 84.19 278 LEU A N 1
ATOM 2216 C CA . LEU A 1 278 ? 7.245 9.356 15.176 1.00 84.19 278 LEU A CA 1
ATOM 2217 C C . LEU A 1 278 ? 5.920 9.742 15.833 1.00 84.19 278 LEU A C 1
ATOM 2219 O O . LEU A 1 278 ? 5.157 10.500 15.242 1.00 84.19 278 LEU A O 1
ATOM 2223 N N . TYR A 1 279 ? 5.621 9.267 17.044 1.00 86.75 279 TYR A N 1
ATOM 2224 C CA . TYR A 1 279 ? 4.337 9.550 17.696 1.00 86.75 279 TYR A CA 1
ATOM 2225 C C . TYR A 1 279 ? 4.097 11.051 17.866 1.00 86.75 279 TYR A C 1
ATOM 2227 O O . TYR A 1 279 ? 2.992 11.523 17.615 1.00 86.75 279 TYR A O 1
ATOM 2235 N N . GLY A 1 280 ? 5.134 11.802 18.252 1.00 85.56 280 GLY A N 1
ATOM 2236 C CA . GLY A 1 280 ? 5.048 13.257 18.386 1.00 85.56 280 GLY A CA 1
ATOM 2237 C C . GLY A 1 280 ? 4.761 13.942 17.050 1.00 85.56 280 GLY A C 1
ATOM 2238 O O . GLY A 1 280 ? 3.894 14.807 16.972 1.00 85.56 280 GLY A O 1
ATOM 2239 N N . PHE A 1 281 ? 5.422 13.495 15.978 1.00 86.44 281 PHE A N 1
ATOM 2240 C CA . PHE A 1 281 ? 5.158 13.996 14.631 1.00 86.44 281 PHE A CA 1
ATOM 2241 C C . PHE A 1 281 ? 3.716 13.705 14.201 1.00 86.44 281 PHE A C 1
ATOM 2243 O O . PHE A 1 281 ? 3.022 14.613 13.762 1.00 86.44 281 PHE A O 1
ATOM 2250 N N . ILE A 1 282 ? 3.236 12.479 14.398 1.00 87.44 282 ILE A N 1
ATOM 2251 C CA . ILE A 1 282 ? 1.884 12.070 14.005 1.00 87.44 282 ILE A CA 1
ATOM 2252 C C . ILE A 1 282 ? 0.818 12.835 14.785 1.00 87.44 282 ILE A C 1
ATOM 2254 O O . ILE A 1 282 ? -0.142 13.313 14.191 1.00 87.44 282 ILE A O 1
ATOM 2258 N N . LYS A 1 283 ? 1.006 13.016 16.096 1.00 87.69 283 LYS A N 1
ATOM 2259 C CA . LYS A 1 283 ? 0.138 13.889 16.894 1.00 87.69 283 LYS A CA 1
ATOM 2260 C C . LYS A 1 283 ? 0.128 15.319 16.354 1.00 87.69 283 LYS A C 1
ATOM 2262 O O . LYS A 1 283 ? -0.930 15.921 16.287 1.00 87.69 283 LYS A O 1
ATOM 2267 N N . SER A 1 284 ? 1.276 15.834 15.902 1.00 86.56 284 SER A N 1
ATOM 2268 C CA . SER A 1 284 ? 1.374 17.181 15.319 1.00 86.56 284 SER A CA 1
ATOM 2269 C C . SER A 1 284 ? 0.679 17.345 13.963 1.00 86.56 284 SER A C 1
ATOM 2271 O O . SER A 1 284 ? 0.557 18.470 13.486 1.00 86.56 284 SER A O 1
ATOM 2273 N N . LEU A 1 285 ? 0.243 16.253 13.319 1.00 84.31 285 LEU A N 1
ATOM 2274 C CA . LEU A 1 285 ? -0.492 16.322 12.052 1.00 84.31 285 LEU A CA 1
ATOM 2275 C C . LEU A 1 285 ? -1.916 16.852 12.236 1.00 84.31 285 LEU A C 1
ATOM 2277 O O . LEU A 1 285 ? -2.526 17.281 11.259 1.00 84.31 285 LEU A O 1
ATOM 2281 N N . ILE A 1 286 ? -2.453 16.810 13.460 1.00 82.88 286 ILE A N 1
ATOM 2282 C CA . ILE A 1 286 ? -3.816 17.240 13.765 1.00 82.88 286 ILE A CA 1
ATOM 2283 C C . ILE A 1 286 ? -3.806 18.193 14.967 1.00 82.88 286 ILE A C 1
ATOM 2285 O O . ILE A 1 286 ? -3.116 17.932 15.948 1.00 82.88 286 ILE A O 1
ATOM 2289 N N . PRO A 1 287 ? -4.575 19.296 14.926 1.00 77.06 287 PRO A N 1
ATOM 2290 C CA . PRO A 1 287 ? -4.584 20.281 16.008 1.00 77.06 287 PRO A CA 1
ATOM 2291 C C . PRO A 1 287 ? -5.261 19.801 17.305 1.00 77.06 287 PRO A C 1
ATOM 2293 O O . PRO A 1 287 ? -4.959 20.333 18.368 1.00 77.06 287 PRO A O 1
ATOM 2296 N N . CYS A 1 288 ? -6.177 18.830 17.242 1.00 81.19 288 CYS A N 1
ATOM 2297 C CA . CYS A 1 288 ? -6.902 18.304 18.401 1.00 81.19 288 CYS A CA 1
ATOM 2298 C C . CYS A 1 288 ? -6.394 16.904 18.774 1.00 81.19 288 CYS A C 1
ATOM 2300 O O . CYS A 1 288 ? -6.380 16.010 17.929 1.00 81.19 288 CYS A O 1
ATOM 2302 N N . GLU A 1 289 ? -6.005 16.694 20.036 1.00 79.12 289 GLU A N 1
ATOM 2303 C CA . GLU A 1 289 ? -5.521 15.381 20.489 1.00 79.12 289 GLU A CA 1
ATOM 2304 C C . GLU A 1 289 ? -6.609 14.295 20.446 1.00 79.12 289 GLU A C 1
ATOM 2306 O O . GLU A 1 289 ? -6.293 13.144 20.149 1.00 79.12 289 GLU A O 1
ATOM 2311 N N . ASP A 1 290 ? -7.879 14.652 20.666 1.00 85.50 290 ASP A N 1
ATOM 2312 C CA . ASP A 1 290 ? -9.006 13.704 20.636 1.00 85.50 290 ASP A CA 1
ATOM 2313 C C . ASP A 1 290 ? -9.308 13.174 19.225 1.00 85.50 290 ASP A C 1
ATOM 2315 O O . ASP A 1 290 ? -9.934 12.126 19.067 1.00 85.50 290 ASP A O 1
ATOM 2319 N N . ASP A 1 291 ? -8.817 13.858 18.188 1.00 88.50 291 ASP A N 1
ATOM 2320 C CA . ASP A 1 291 ? -8.949 13.454 16.788 1.00 88.50 291 ASP A CA 1
ATOM 2321 C C . ASP A 1 291 ? -7.895 12.407 16.368 1.00 88.50 291 ASP A C 1
ATOM 2323 O O . ASP A 1 291 ? -7.904 11.961 15.213 1.00 88.50 291 ASP A O 1
ATOM 2327 N N . VAL A 1 292 ? -7.006 11.988 17.282 1.00 91.44 292 VAL A N 1
ATOM 2328 C CA . VAL A 1 292 ? -5.946 10.996 17.041 1.00 91.44 292 VAL A CA 1
ATOM 2329 C C . VAL A 1 292 ? -6.028 9.839 18.042 1.00 91.44 292 VAL A C 1
ATOM 2331 O O . VAL A 1 292 ? -6.020 10.039 19.255 1.00 91.44 292 VAL A O 1
ATOM 2334 N N . ARG A 1 293 ? -6.008 8.589 17.562 1.00 93.69 293 ARG A N 1
ATOM 2335 C CA . ARG A 1 293 ? -5.986 7.395 18.428 1.00 93.69 293 ARG A CA 1
ATOM 2336 C C . ARG A 1 293 ? -4.874 6.435 18.057 1.00 93.69 293 ARG A C 1
ATOM 2338 O O . ARG A 1 293 ? -4.800 5.981 16.926 1.00 93.69 293 ARG A O 1
ATOM 2345 N N . PHE A 1 294 ? -4.074 6.032 19.042 1.00 91.56 294 PHE A N 1
ATOM 2346 C CA . PHE A 1 294 ? -3.078 4.970 18.890 1.00 91.56 294 PHE A CA 1
ATOM 2347 C C . PHE A 1 294 ? -3.595 3.657 19.485 1.00 91.56 294 PHE A C 1
ATOM 2349 O O . PHE A 1 294 ? -3.950 3.597 20.662 1.00 91.56 294 PHE A O 1
ATOM 2356 N N . ILE A 1 295 ? -3.586 2.585 18.694 1.00 90.25 295 ILE A N 1
ATOM 2357 C CA . ILE A 1 295 ? -3.937 1.229 19.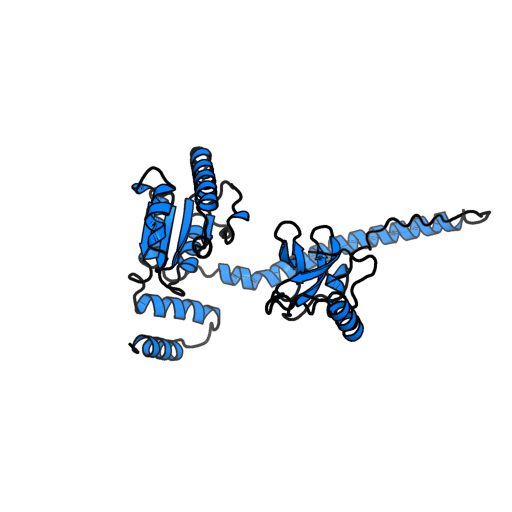121 1.00 90.25 295 ILE A CA 1
ATOM 2358 C C . ILE A 1 295 ? -2.715 0.332 18.943 1.00 90.25 295 ILE A C 1
ATOM 2360 O O . ILE A 1 295 ? -2.269 0.076 17.828 1.00 90.25 295 ILE A O 1
ATOM 2364 N N . ASN A 1 296 ? -2.176 -0.167 20.055 1.00 88.00 296 ASN A N 1
ATOM 2365 C CA . ASN A 1 296 ? -1.064 -1.113 20.038 1.00 88.00 296 ASN A CA 1
ATOM 2366 C C . ASN A 1 296 ? -1.584 -2.555 19.886 1.00 88.00 296 ASN A C 1
ATOM 2368 O O . ASN A 1 296 ? -2.270 -3.064 20.771 1.00 88.00 296 ASN A O 1
ATOM 2372 N N . LEU A 1 297 ? -1.229 -3.205 18.780 1.00 81.19 297 LEU A N 1
ATOM 2373 C CA . LEU A 1 297 ? -1.577 -4.578 18.420 1.00 81.19 297 LEU A CA 1
ATOM 2374 C C . LEU A 1 297 ? -0.601 -5.621 18.985 1.00 81.19 297 LEU A C 1
ATOM 2376 O O . LEU A 1 297 ? -1.005 -6.766 19.180 1.00 81.19 297 LEU A O 1
ATOM 2380 N N . THR A 1 298 ? 0.638 -5.242 19.332 1.00 71.94 298 THR A N 1
ATOM 2381 C CA . THR A 1 298 ? 1.599 -6.143 20.004 1.00 71.94 298 THR A CA 1
ATOM 2382 C C . THR A 1 298 ? 1.057 -6.613 21.356 1.00 71.94 298 THR A C 1
ATOM 2384 O O . THR A 1 298 ? 1.181 -7.785 21.701 1.00 71.94 298 THR A O 1
ATOM 2387 N N . LYS A 1 299 ? 0.420 -5.710 22.114 1.00 62.53 299 LYS A N 1
ATOM 2388 C CA . LYS A 1 299 ? -0.105 -6.001 23.460 1.00 62.53 299 LYS A CA 1
ATOM 2389 C C . LYS A 1 299 ? -1.534 -6.553 23.477 1.00 62.53 299 LYS A C 1
ATOM 2391 O O . LYS A 1 299 ? -1.979 -7.010 24.524 1.00 62.53 299 LYS A O 1
ATOM 2396 N N . LYS A 1 300 ? -2.265 -6.464 22.360 1.00 60.62 300 LYS A N 1
ATOM 2397 C CA . LYS A 1 300 ? -3.727 -6.665 22.330 1.00 60.62 300 LYS A CA 1
ATOM 2398 C C . LYS A 1 300 ? -4.210 -7.916 21.601 1.00 60.62 300 LYS A C 1
ATOM 2400 O O . LYS A 1 300 ? -5.385 -8.228 21.736 1.00 60.62 300 LYS A O 1
ATOM 2405 N N . LEU A 1 301 ? -3.357 -8.629 20.861 1.00 62.94 301 LEU A N 1
ATOM 2406 C CA . LEU A 1 301 ? -3.745 -9.910 20.261 1.00 62.94 301 LEU A CA 1
ATOM 2407 C C . LEU A 1 301 ? -3.441 -11.058 21.217 1.00 62.94 301 LEU A C 1
ATOM 2409 O O . LEU A 1 301 ? -2.277 -11.435 21.398 1.00 62.94 301 LEU A O 1
ATOM 2413 N N . THR A 1 302 ? -4.494 -11.619 21.805 1.00 66.00 302 THR A N 1
ATOM 2414 C CA . THR A 1 302 ? -4.387 -12.797 22.664 1.00 66.00 302 THR A CA 1
ATOM 2415 C C . THR A 1 302 ? -3.965 -14.024 21.853 1.00 66.00 302 THR A C 1
ATOM 2417 O O . THR A 1 302 ? -4.060 -14.067 20.622 1.00 66.00 302 THR A O 1
ATOM 2420 N N . LYS A 1 303 ? -3.508 -15.069 22.547 1.00 67.94 303 LYS A N 1
ATOM 2421 C CA . LYS A 1 303 ? -3.227 -16.367 21.921 1.00 67.94 303 LYS A CA 1
ATOM 2422 C C . LYS A 1 303 ? -4.465 -16.930 21.208 1.00 67.94 303 LYS A C 1
ATOM 2424 O O . LYS A 1 303 ? -4.330 -17.463 20.112 1.00 67.94 303 LYS A O 1
ATOM 2429 N N . GLY A 1 304 ? -5.654 -16.740 21.787 1.00 66.19 304 GLY A N 1
ATOM 2430 C CA . GLY A 1 304 ? -6.929 -17.107 21.167 1.00 66.19 304 GLY A CA 1
ATOM 2431 C C . GLY A 1 304 ? -7.183 -16.343 19.868 1.00 66.19 304 GLY A C 1
ATOM 2432 O O . GLY A 1 304 ? -7.478 -16.962 18.850 1.00 66.19 304 GLY A O 1
ATOM 2433 N N . ASP A 1 305 ? -6.959 -15.028 19.865 1.00 66.94 305 ASP A N 1
ATOM 2434 C CA . ASP A 1 305 ? -7.154 -14.192 18.672 1.00 66.94 305 ASP A CA 1
ATOM 2435 C C . ASP A 1 305 ? -6.244 -14.649 17.522 1.00 66.94 305 ASP A C 1
ATOM 2437 O O . ASP A 1 305 ? -6.675 -14.743 16.375 1.00 66.94 305 ASP A O 1
ATOM 2441 N N . ARG A 1 306 ? -4.984 -14.995 17.824 1.00 70.56 306 ARG A N 1
ATOM 2442 C CA . ARG A 1 306 ? -4.018 -15.488 16.824 1.00 70.56 306 ARG A CA 1
ATOM 2443 C C . ARG A 1 306 ? -4.439 -16.827 16.221 1.00 70.56 306 ARG A C 1
ATOM 2445 O O . ARG A 1 306 ? -4.318 -17.007 15.013 1.00 70.56 306 ARG A O 1
ATOM 2452 N N . ILE A 1 307 ? -4.934 -17.747 17.048 1.00 72.44 307 ILE A N 1
ATOM 2453 C CA . ILE A 1 307 ? -5.420 -19.060 16.602 1.00 72.44 307 ILE A CA 1
ATOM 2454 C C . ILE A 1 307 ? -6.646 -18.892 15.706 1.00 72.44 307 ILE A C 1
ATOM 2456 O O . ILE A 1 307 ? -6.712 -19.509 14.649 1.00 72.44 307 ILE A O 1
ATOM 2460 N N . GLN A 1 308 ? -7.573 -18.009 16.072 1.00 68.31 308 GLN A N 1
ATOM 2461 C CA . GLN A 1 308 ? -8.773 -17.754 15.276 1.00 68.31 308 GLN A CA 1
ATOM 2462 C C . GLN A 1 308 ? -8.468 -17.053 13.947 1.00 68.31 308 GLN A C 1
ATOM 2464 O O . GLN A 1 308 ? -9.068 -17.381 12.925 1.00 68.31 308 GLN A O 1
ATOM 2469 N N . ILE A 1 309 ? -7.503 -16.127 13.925 1.00 70.69 309 ILE A N 1
ATOM 2470 C CA . ILE A 1 309 ? -6.999 -15.532 12.677 1.00 70.69 309 ILE A CA 1
ATOM 2471 C C . ILE A 1 309 ? -6.416 -16.619 11.767 1.00 70.69 309 ILE A C 1
ATOM 2473 O O . ILE A 1 309 ? -6.706 -16.646 10.569 1.00 70.69 309 ILE A O 1
ATOM 2477 N N . LEU A 1 310 ? -5.613 -17.520 12.336 1.00 73.56 310 LEU A N 1
ATOM 2478 C CA . LEU A 1 310 ? -5.001 -18.619 11.599 1.00 73.56 310 LEU A CA 1
ATOM 2479 C C . LEU A 1 310 ? -6.060 -19.597 11.065 1.00 73.56 310 LEU A C 1
ATOM 2481 O O . LEU A 1 310 ? -5.970 -19.996 9.909 1.00 73.56 310 LEU A O 1
ATOM 2485 N N . ASP A 1 311 ? -7.077 -19.936 11.863 1.00 72.19 311 ASP A N 1
ATOM 2486 C CA . ASP A 1 311 ? -8.198 -20.801 11.464 1.00 72.19 311 ASP A CA 1
ATOM 2487 C C . ASP A 1 311 ? -9.027 -20.174 10.337 1.00 72.19 311 ASP A C 1
ATOM 2489 O O . ASP A 1 311 ? -9.324 -20.826 9.337 1.00 72.19 311 ASP A O 1
ATOM 2493 N N . SER A 1 312 ? -9.334 -18.878 10.441 1.00 66.88 312 SER A N 1
ATOM 2494 C CA . SER A 1 312 ? -10.047 -18.135 9.398 1.00 66.88 312 SER A CA 1
ATOM 2495 C C . SER A 1 312 ? -9.299 -18.181 8.061 1.00 66.88 312 SER A C 1
ATOM 2497 O O . SER A 1 312 ? -9.890 -18.521 7.036 1.00 66.88 312 SER A O 1
ATOM 2499 N N . GLN A 1 313 ? -7.985 -17.927 8.059 1.00 71.44 313 GLN A N 1
ATOM 2500 C CA . GLN A 1 313 ? -7.180 -18.052 6.841 1.00 71.44 313 GLN A CA 1
ATOM 2501 C C . GLN A 1 313 ? -7.092 -19.502 6.358 1.00 71.44 313 GLN A C 1
ATOM 2503 O O . GLN A 1 313 ? -7.204 -19.768 5.162 1.00 71.44 313 GLN A O 1
ATOM 2508 N N . PHE A 1 314 ? -6.929 -20.456 7.274 1.00 74.94 314 PHE A N 1
ATOM 2509 C CA . PHE A 1 314 ? -6.842 -21.871 6.937 1.00 74.94 314 PHE A CA 1
ATOM 2510 C C . PHE A 1 314 ? -8.115 -22.381 6.258 1.00 74.94 314 PHE A C 1
ATOM 2512 O O . PHE A 1 314 ? -8.021 -23.075 5.249 1.00 74.94 314 PHE A O 1
ATOM 2519 N N . LYS A 1 315 ? -9.299 -21.985 6.737 1.00 73.31 315 LYS A N 1
ATOM 2520 C CA . LYS A 1 315 ? -10.590 -22.315 6.113 1.00 73.31 315 LYS A CA 1
ATOM 2521 C C . LYS A 1 315 ? -10.712 -21.766 4.693 1.00 73.31 315 LYS A C 1
ATOM 2523 O O . LYS A 1 315 ? -11.272 -22.439 3.836 1.00 73.31 315 LYS A O 1
ATOM 2528 N N . VAL A 1 316 ? -10.143 -20.592 4.418 1.00 66.94 316 VAL A N 1
ATOM 2529 C CA . VAL A 1 316 ? -10.126 -20.017 3.063 1.00 66.94 316 VAL A CA 1
ATOM 2530 C C . VAL A 1 316 ? -9.258 -20.850 2.117 1.00 66.94 316 VAL A C 1
ATOM 2532 O O . VAL A 1 316 ? -9.685 -21.186 1.016 1.00 66.94 316 VAL A O 1
ATOM 2535 N N . PHE A 1 317 ? -8.046 -21.215 2.538 1.00 70.38 317 PHE A N 1
ATOM 2536 C CA . PHE A 1 317 ? -7.108 -21.954 1.683 1.00 70.38 317 PHE A CA 1
ATOM 2537 C C . PHE A 1 317 ? -7.327 -23.473 1.688 1.00 70.38 317 PHE A C 1
ATOM 2539 O O . PHE A 1 317 ? -6.779 -24.191 0.852 1.00 70.38 317 PHE A O 1
ATOM 2546 N N . SER A 1 318 ? -8.064 -24.001 2.660 1.00 77.94 318 SER A N 1
ATOM 2547 C CA . SER A 1 318 ? -8.272 -25.435 2.873 1.00 77.94 318 SER A CA 1
ATOM 2548 C C . SER A 1 318 ? -9.655 -25.718 3.481 1.00 77.94 318 SER A C 1
ATOM 2550 O O . SER A 1 318 ? -9.738 -26.262 4.584 1.00 77.94 318 SER A O 1
ATOM 2552 N N . PRO A 1 319 ? -10.748 -25.425 2.749 1.00 71.00 319 PRO A N 1
ATOM 2553 C CA . PRO A 1 319 ? -12.122 -25.435 3.274 1.00 71.00 319 PRO A CA 1
ATOM 2554 C C . PRO A 1 319 ? -12.610 -26.783 3.830 1.00 71.00 319 PRO A C 1
ATOM 2556 O O . PRO A 1 319 ? -13.567 -26.809 4.593 1.00 71.00 319 PRO A O 1
ATOM 2559 N N . ASN A 1 320 ? -11.930 -27.892 3.516 1.00 75.75 320 ASN A N 1
ATOM 2560 C CA . ASN A 1 320 ? -12.306 -29.248 3.940 1.00 75.75 320 ASN A CA 1
ATOM 2561 C C . ASN A 1 320 ? -11.242 -29.948 4.801 1.00 75.75 320 ASN A C 1
ATOM 2563 O O . ASN A 1 320 ? -11.270 -31.170 4.954 1.00 75.75 320 ASN A O 1
ATOM 2567 N N . LYS A 1 321 ? -10.251 -29.213 5.320 1.00 79.06 321 LYS A N 1
ATOM 2568 C CA . LYS A 1 321 ? -9.207 -29.792 6.178 1.00 79.06 321 LYS A CA 1
ATOM 2569 C C . LYS A 1 321 ? -9.453 -29.444 7.640 1.00 79.06 321 LYS A C 1
ATOM 2571 O O . LYS A 1 321 ? -10.001 -28.401 7.970 1.00 79.06 321 LYS A O 1
ATOM 2576 N N . ASN A 1 322 ? -9.017 -30.334 8.527 1.00 80.31 322 ASN A N 1
ATOM 2577 C CA . ASN A 1 322 ? -9.135 -30.132 9.965 1.00 80.31 322 ASN A CA 1
ATOM 2578 C C . ASN A 1 322 ? -7.989 -29.239 10.475 1.00 80.31 322 ASN A C 1
ATOM 2580 O O . ASN A 1 322 ? -6.815 -29.579 10.308 1.00 80.31 322 ASN A O 1
ATOM 2584 N N . PHE A 1 323 ? -8.345 -28.121 11.112 1.00 81.94 323 PHE A N 1
ATOM 2585 C CA . PHE A 1 323 ? -7.406 -27.136 11.650 1.00 81.94 323 PHE A CA 1
ATOM 2586 C C . PHE A 1 323 ? -6.606 -27.638 12.867 1.00 81.94 323 PHE A C 1
ATOM 2588 O O . PHE A 1 323 ? -5.503 -27.155 13.104 1.00 81.94 323 PHE A O 1
ATOM 2595 N N . SER A 1 324 ? -7.074 -28.668 13.584 1.00 79.88 324 SER A N 1
ATOM 2596 C CA . SER A 1 324 ? -6.446 -29.169 14.827 1.00 79.88 324 SER A CA 1
ATOM 2597 C C . SER A 1 324 ? -4.948 -29.494 14.705 1.00 79.88 324 SER A C 1
ATOM 2599 O O . SER A 1 324 ? -4.175 -29.225 15.623 1.00 79.88 324 SER A O 1
ATOM 2601 N N . LYS A 1 325 ? -4.491 -30.023 13.559 1.00 76.75 325 LYS A N 1
ATOM 2602 C CA . LYS A 1 325 ? -3.059 -30.301 13.324 1.00 76.75 325 LYS A CA 1
ATOM 2603 C C . LYS A 1 325 ? -2.221 -29.023 13.208 1.00 76.75 325 LYS A C 1
ATOM 2605 O O . LYS A 1 325 ? -1.069 -29.006 13.631 1.00 76.75 325 LYS A O 1
ATOM 2610 N N . VAL A 1 326 ? -2.789 -27.964 12.634 1.00 77.62 326 VAL A N 1
ATOM 2611 C CA . VAL A 1 326 ? -2.142 -26.652 12.473 1.00 77.62 326 VAL A CA 1
ATOM 2612 C C . VAL A 1 326 ? -2.188 -25.874 13.784 1.00 77.62 326 VAL A C 1
ATOM 2614 O O . VAL A 1 326 ? -1.193 -25.264 14.167 1.00 77.62 326 VAL A O 1
ATOM 2617 N N . GLU A 1 327 ? -3.298 -25.969 14.513 1.00 78.19 327 GLU A N 1
ATOM 2618 C CA . GLU A 1 327 ? -3.444 -25.410 15.854 1.00 78.19 327 GLU A CA 1
ATOM 2619 C C . GLU A 1 327 ? -2.342 -25.918 16.792 1.00 78.19 327 GLU A C 1
ATOM 2621 O O . GLU A 1 327 ? -1.633 -25.120 17.399 1.00 78.19 327 GLU A O 1
ATOM 2626 N N . GLN A 1 328 ? -2.103 -27.234 16.838 1.00 76.94 328 GLN A N 1
ATOM 2627 C CA . GLN A 1 328 ? -1.037 -27.819 17.661 1.00 76.94 328 GLN A CA 1
ATOM 2628 C C . GLN A 1 328 ? 0.366 -27.301 17.303 1.00 76.94 328 GLN A C 1
ATOM 2630 O O . GLN A 1 328 ? 1.202 -27.118 18.191 1.00 76.94 328 GLN A O 1
ATOM 2635 N N . LEU A 1 329 ? 0.636 -27.038 16.021 1.00 72.50 329 LEU A N 1
ATOM 2636 C CA . LEU A 1 329 ? 1.902 -26.449 15.573 1.00 72.50 329 LEU A CA 1
ATOM 2637 C C . LEU A 1 329 ? 2.013 -24.975 15.983 1.00 72.50 329 LEU A C 1
ATOM 2639 O O . LEU A 1 329 ? 3.048 -24.561 16.506 1.00 72.50 329 LEU A O 1
ATOM 2643 N N . ALA A 1 330 ? 0.940 -24.200 15.819 1.00 67.19 330 ALA A N 1
ATOM 2644 C CA . ALA A 1 330 ? 0.889 -22.797 16.223 1.00 67.19 330 ALA A CA 1
ATOM 2645 C C . ALA A 1 330 ? 1.065 -22.629 17.743 1.00 67.19 330 ALA A C 1
ATOM 2647 O O . ALA A 1 330 ? 1.776 -21.731 18.202 1.00 67.19 330 ALA A O 1
ATOM 2648 N N . LEU A 1 331 ? 0.479 -23.538 18.528 1.00 70.12 331 LEU A N 1
ATOM 2649 C CA . LEU A 1 331 ? 0.634 -23.587 19.979 1.00 70.12 331 LEU A CA 1
ATOM 2650 C C . LEU A 1 331 ? 2.089 -23.855 20.395 1.00 70.12 331 LEU A C 1
ATOM 2652 O O . LEU A 1 331 ? 2.551 -23.201 21.330 1.00 70.12 331 LEU A O 1
ATOM 2656 N N . LYS A 1 332 ? 2.817 -24.739 19.693 1.00 68.44 332 LYS A N 1
ATOM 2657 C CA . LYS A 1 332 ? 4.230 -25.063 19.980 1.00 68.44 332 LYS A CA 1
ATOM 2658 C C . LYS A 1 332 ? 5.189 -23.902 19.713 1.00 68.44 332 LYS A C 1
ATOM 2660 O O . LYS A 1 332 ? 6.073 -23.655 20.527 1.00 68.44 332 LYS A O 1
ATOM 2665 N N . VAL A 1 333 ? 5.004 -23.174 18.611 1.00 59.31 333 VAL A N 1
ATOM 2666 C CA . VAL A 1 333 ? 5.862 -22.026 18.250 1.00 59.31 333 VAL A CA 1
ATOM 2667 C C . VAL A 1 333 ? 5.718 -20.881 19.260 1.00 59.31 333 VAL A C 1
ATOM 2669 O O . VAL A 1 333 ? 6.680 -20.179 19.547 1.00 59.31 333 VAL A O 1
ATOM 2672 N N . SER A 1 334 ? 4.533 -20.729 19.861 1.00 50.03 334 SER A N 1
ATOM 2673 C CA . SER A 1 334 ? 4.254 -19.697 20.872 1.00 50.03 334 SER A CA 1
ATOM 2674 C C . SER A 1 334 ? 4.807 -19.976 22.281 1.00 50.03 334 SER A C 1
ATOM 2676 O O . SER A 1 334 ? 4.613 -19.150 23.169 1.00 50.03 334 SER A O 1
ATOM 2678 N N . SER A 1 335 ? 5.440 -21.133 22.504 1.00 47.47 335 SER A N 1
ATOM 2679 C CA . SER A 1 335 ? 5.985 -21.571 23.805 1.00 47.47 335 SER A CA 1
ATOM 2680 C C . SER A 1 335 ? 7.516 -21.600 23.872 1.00 47.47 335 SER A C 1
ATOM 2682 O O . SER A 1 335 ? 8.071 -21.967 24.904 1.00 47.47 335 SER A O 1
ATOM 2684 N N . THR A 1 336 ? 8.200 -21.219 22.797 1.00 35.62 336 THR A N 1
ATOM 2685 C CA . THR A 1 336 ? 9.658 -21.038 22.781 1.00 35.62 336 THR A CA 1
ATOM 2686 C C . THR A 1 336 ? 9.990 -19.584 23.150 1.00 35.62 336 THR A C 1
ATOM 2688 O O . THR A 1 336 ? 9.391 -18.705 22.527 1.00 35.62 336 THR A O 1
ATOM 2691 N N . PRO A 1 337 ? 10.851 -19.337 24.161 1.00 36.38 337 PRO A N 1
ATOM 2692 C CA . PRO A 1 337 ? 11.182 -17.996 24.661 1.00 36.38 337 PRO A CA 1
ATOM 2693 C C . PRO A 1 337 ? 11.727 -17.035 23.606 1.00 36.38 337 PRO A C 1
ATOM 2695 O O . PRO A 1 337 ? 12.492 -17.504 22.730 1.00 36.38 337 PRO A O 1
#

Sequence (337 aa):
MFKVRKTPCALNKTVYDEDKESFNCQKSVSKVYHCIQDDGKRLGEICIQYVWVQPNYCPEYNTEANALNVVPCNVSTGSCPKKQFQSNEVYKYPACLNSSIAGDVNVSKENITPLSWIFVVAGASVLISLLLVSCVLYKIWLKKRNQKEDEESLRPLLLLNGLKEPFYKSAAFHEGVNFIKNRGKLLCLVGQWGSGKTSTAKQVYNSFINTHPVIIQHSSTFDVGYQPVIFDGALLKEITNVEKDQLREKIKTLFENMLRSEPRPFIIITLDEDMKHLYGFIKSLIPCEDDVRFINLTKKLTKGDRIQILDSQFKVFSPNKNFSKVEQLALKVSSTP

Radius of gyration: 27.74 Å; Cα contacts (8 Å, |Δi|>4): 417; chains: 1; bounding box: 52×52×91 Å

Mean predicted aligned error: 20.44 Å

InterPro domains:
  IPR027417 P-loop containing nucleoside triphosphate hydrolase [G3DSA:3.40.50.300] (172-308)
  IPR027417 P-loop containing nucleoside triphosphate hydrolase [SSF52540] (173-317)

Organism: Magallana gigas (NCBI:txid29159)

Nearest PDB structures (foldseek):
  3uie-assembly2_C  TM=4.398E-01  e=1.328E-02  Arabidopsis thaliana
  5uiv-assembly1_A-2  TM=3.614E-01  e=3.712E-02  Candida albicans SC5314
  3dzd-assembly1_B  TM=5.135E-01  e=6.761E-01  Aquifex aeolicus
  1k6m-assembly1_A  TM=3.353E-01  e=9.717E-01  Homo sapiens
  5h70-assembly1_B  TM=3.532E-01  e=1.397E+00  Sulfurisphaera tokodaii str. 7

Secondary structure (DSSP, 8-state):
--EE-SSPPP-SHHHHHHHHHHHT--S-TT-EEEEEEETTS-EEEEEE---EEPTTEEEEEETTTTEEEEEE--GGGS---SS-EEGGGGGG-GGGT----S------------S--HHHHHHHHHHHHHHHHHHHHHHHHHHHHHHHHHHHHSHHHHHHHT--S-S---HHHHHHHHHHHTT--EEEEEESTTSSHHHHHHHHHHTT-SS--EEE-SGGG----SS-EEEEGGGGTT--HHHHHHHHHHHHHHHHHHTT-SSPP-EEEEEEGGGGGGHHHHHTTSS-GGGEEEEESTTT--HHHHHHHHHHHHHHH-TTS-THHHHHHHHHHTT--